Protein AF-A0A4Q4VQM4-F1 (afdb_monomer_lite)

Structure (mmCIF, N/CA/C/O backbone):
data_AF-A0A4Q4VQM4-F1
#
_entry.id   AF-A0A4Q4VQM4-F1
#
loop_
_atom_site.group_PDB
_atom_site.id
_atom_site.type_symbol
_atom_site.label_atom_id
_atom_site.label_alt_id
_atom_site.label_comp_id
_atom_site.label_asym_id
_atom_site.label_entity_id
_atom_site.label_seq_id
_atom_site.pdbx_PDB_ins_code
_atom_site.Cartn_x
_atom_site.Cartn_y
_atom_site.Cartn_z
_atom_site.occupancy
_atom_site.B_iso_or_equiv
_atom_site.auth_seq_id
_atom_site.auth_comp_id
_atom_site.auth_asym_id
_atom_site.auth_atom_id
_atom_site.p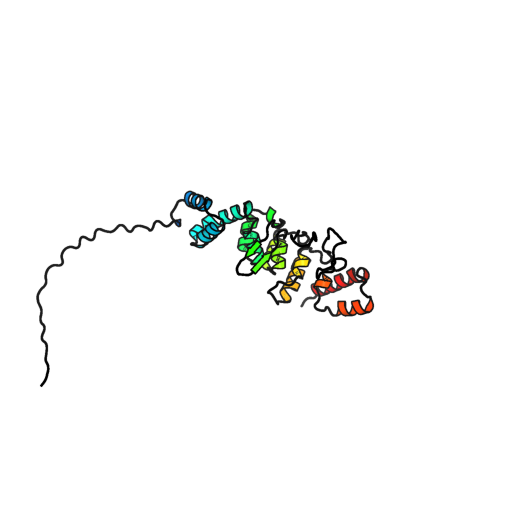dbx_PDB_model_num
ATOM 1 N N . MET A 1 1 ? 29.982 0.080 90.149 1.00 37.59 1 MET A N 1
ATOM 2 C CA . MET A 1 1 ? 30.362 -0.889 89.101 1.00 37.59 1 MET A CA 1
ATOM 3 C C . MET A 1 1 ? 29.506 -2.119 89.349 1.00 37.59 1 MET A C 1
ATOM 5 O O . MET A 1 1 ? 29.657 -2.709 90.405 1.00 3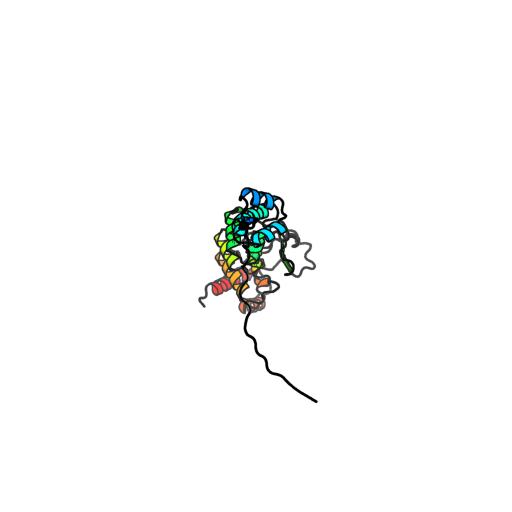7.59 1 MET A O 1
ATOM 9 N N . SER A 1 2 ? 28.365 -2.218 88.660 1.00 39.16 2 SER A N 1
ATOM 10 C CA . SER A 1 2 ? 28.206 -3.023 87.425 1.00 39.16 2 SER A CA 1
ATOM 11 C C . SER A 1 2 ? 28.038 -4.504 87.811 1.00 39.16 2 SER A C 1
ATOM 13 O O . SER A 1 2 ? 28.881 -5.016 88.528 1.00 39.16 2 SER A O 1
ATOM 15 N N . ASP A 1 3 ? 27.021 -5.265 87.420 1.00 36.81 3 ASP A N 1
ATOM 16 C CA . ASP A 1 3 ? 25.943 -5.094 86.447 1.00 36.81 3 ASP A CA 1
ATOM 17 C C . ASP A 1 3 ? 24.943 -6.269 86.610 1.00 36.81 3 ASP A C 1
ATOM 19 O O . ASP A 1 3 ? 25.309 -7.280 87.205 1.00 36.81 3 ASP A O 1
ATOM 23 N N . CYS A 1 4 ? 23.743 -6.114 86.035 1.00 33.69 4 CYS A N 1
ATOM 24 C CA . CYS A 1 4 ? 22.783 -7.119 85.529 1.00 33.69 4 CYS A CA 1
ATOM 25 C C . CYS A 1 4 ? 22.422 -8.356 86.390 1.00 33.69 4 CYS A C 1
ATOM 27 O O . CYS A 1 4 ? 23.256 -9.164 86.766 1.00 33.69 4 CYS A O 1
ATOM 29 N N . GLY A 1 5 ? 21.156 -8.670 86.676 1.00 41.06 5 GLY A N 1
ATOM 30 C CA . GLY A 1 5 ? 19.952 -8.514 85.856 1.00 41.06 5 GLY A CA 1
ATOM 31 C C . GLY A 1 5 ? 19.448 -9.903 85.444 1.00 41.06 5 GLY A C 1
ATOM 32 O O . GLY A 1 5 ? 20.104 -10.563 84.650 1.00 41.06 5 GLY A O 1
ATOM 33 N N . MET A 1 6 ? 18.296 -10.350 85.964 1.00 35.12 6 MET A N 1
ATOM 34 C CA . MET A 1 6 ? 17.505 -11.442 85.375 1.00 35.12 6 MET A CA 1
ATOM 35 C C . MET A 1 6 ? 16.008 -11.305 85.682 1.00 35.12 6 MET A C 1
ATOM 37 O O . MET A 1 6 ? 15.582 -11.090 86.814 1.00 35.12 6 MET A O 1
ATOM 41 N N . ASN A 1 7 ? 15.244 -11.451 84.602 1.00 43.84 7 ASN A N 1
ATOM 42 C CA . ASN A 1 7 ? 13.798 -11.353 84.444 1.00 43.84 7 ASN A CA 1
ATOM 43 C C . ASN A 1 7 ? 13.019 -12.452 85.179 1.00 43.84 7 ASN A C 1
ATOM 45 O O . ASN A 1 7 ? 13.468 -13.596 85.202 1.00 43.84 7 ASN A O 1
ATOM 49 N N . LYS A 1 8 ? 11.768 -12.164 85.571 1.00 35.72 8 LYS A N 1
ATOM 50 C CA . LYS A 1 8 ? 10.657 -13.131 85.482 1.00 35.72 8 LYS A CA 1
ATOM 51 C C . LYS A 1 8 ? 9.342 -12.427 85.144 1.00 35.72 8 LYS A C 1
ATOM 53 O O . LYS A 1 8 ? 8.973 -11.447 85.778 1.00 35.72 8 LYS A O 1
ATOM 58 N N . ALA A 1 9 ? 8.646 -12.979 84.155 1.00 39.25 9 ALA A N 1
ATOM 59 C CA . ALA A 1 9 ? 7.279 -12.656 83.768 1.00 39.25 9 ALA A CA 1
ATOM 60 C C . ALA A 1 9 ? 6.350 -13.815 84.159 1.00 39.25 9 ALA A C 1
ATOM 62 O O . ALA A 1 9 ? 6.734 -14.963 83.947 1.00 39.25 9 ALA A O 1
ATOM 63 N N . VAL A 1 10 ? 5.142 -13.520 84.655 1.00 38.56 10 VAL A N 1
ATOM 64 C CA . VAL A 1 10 ? 3.916 -14.348 84.534 1.00 38.56 10 VAL A CA 1
ATOM 65 C C . VAL A 1 10 ? 2.674 -13.440 84.754 1.00 38.56 10 VAL A C 1
ATOM 67 O O . VAL A 1 10 ? 2.857 -12.303 85.189 1.00 38.56 10 VAL A O 1
ATOM 70 N N . PRO A 1 11 ? 1.433 -13.832 84.387 1.00 43.09 11 PRO A N 1
ATOM 71 C CA . PRO A 1 11 ? 0.615 -13.086 83.431 1.00 43.09 11 PRO A CA 1
ATOM 72 C C . PRO A 1 11 ? -0.652 -12.485 84.065 1.00 43.09 11 PRO A C 1
ATOM 74 O O . PRO A 1 11 ? -1.132 -12.952 85.096 1.00 43.09 11 PRO A O 1
ATOM 77 N N . VAL A 1 12 ? -1.246 -11.480 83.417 1.00 37.06 12 VAL A N 1
ATOM 78 C CA . VAL A 1 12 ? -2.574 -10.972 83.795 1.00 37.06 12 VAL A CA 1
ATOM 79 C C . VAL A 1 12 ? -3.604 -11.391 82.752 1.00 37.06 12 VAL A C 1
ATOM 81 O O . VAL A 1 12 ? -3.390 -11.276 81.547 1.00 37.06 12 VAL A O 1
ATOM 84 N N . LEU A 1 13 ? -4.687 -11.940 83.299 1.00 35.97 13 LEU A N 1
ATOM 85 C CA . LEU A 1 13 ? -5.895 -12.465 82.683 1.00 35.97 13 LEU A CA 1
ATOM 86 C C . LEU A 1 13 ? -6.586 -11.495 81.717 1.00 35.97 13 LEU A C 1
ATOM 88 O O . LEU A 1 13 ? -6.460 -10.278 81.813 1.00 35.97 13 LEU A O 1
ATOM 92 N N . GLY A 1 14 ? -7.380 -12.103 80.834 1.00 41.53 14 GLY A N 1
ATOM 93 C CA . GLY A 1 14 ? -8.116 -11.478 79.747 1.00 41.53 14 GLY A CA 1
ATOM 94 C C . GLY A 1 14 ? -9.059 -10.338 80.126 1.00 41.53 14 GLY A C 1
ATOM 95 O O . GLY A 1 14 ? -9.676 -10.315 81.188 1.00 41.53 14 GLY A O 1
ATOM 96 N N . MET A 1 15 ? -9.240 -9.448 79.154 1.00 36.94 15 MET A N 1
ATOM 97 C CA . MET A 1 15 ? -10.406 -8.586 79.033 1.00 36.94 15 MET A CA 1
ATOM 98 C C . MET A 1 15 ? -10.892 -8.615 77.582 1.00 36.94 15 MET A C 1
ATOM 100 O O . MET A 1 15 ? -10.221 -8.148 76.669 1.00 36.94 15 MET A O 1
ATOM 104 N N . THR A 1 16 ? -12.046 -9.263 77.424 1.00 39.75 16 THR A N 1
ATOM 105 C CA . THR A 1 16 ? -13.118 -9.048 76.441 1.00 39.75 16 THR A CA 1
ATOM 106 C C . THR A 1 16 ? -12.816 -8.113 75.268 1.00 39.75 16 THR A C 1
ATOM 108 O O . THR A 1 16 ? -12.843 -6.888 75.393 1.00 39.75 16 THR A O 1
ATOM 111 N N . GLU A 1 17 ? -12.635 -8.726 74.103 1.00 37.28 17 GLU A N 1
ATOM 112 C CA . GLU A 1 17 ? -12.587 -8.080 72.799 1.00 37.28 17 GLU A CA 1
ATOM 113 C C . GLU A 1 17 ? -13.980 -7.529 72.449 1.00 37.28 17 GLU A C 1
ATOM 115 O O . GLU A 1 17 ? -14.968 -8.260 72.344 1.00 37.28 17 GLU A O 1
ATOM 120 N N . ALA A 1 18 ? -14.067 -6.204 72.349 1.00 37.66 18 ALA A N 1
ATOM 121 C CA . ALA A 1 18 ? -15.273 -5.484 71.984 1.00 37.66 18 ALA A CA 1
ATOM 122 C C . ALA A 1 18 ? -15.649 -5.766 70.522 1.00 37.66 18 ALA A C 1
ATOM 124 O O . ALA A 1 18 ? -14.819 -5.690 69.616 1.00 37.66 18 ALA A O 1
ATOM 125 N N . MET A 1 19 ? -16.933 -6.054 70.311 1.00 41.06 19 MET A N 1
ATOM 126 C CA . MET A 1 19 ? -17.578 -6.269 69.019 1.00 41.06 19 MET A CA 1
ATOM 127 C C . MET A 1 19 ? -17.238 -5.148 68.025 1.00 41.06 19 MET A C 1
ATOM 129 O O . MET A 1 19 ? -17.785 -4.045 68.086 1.00 41.06 19 MET A O 1
ATOM 133 N N . SER A 1 20 ? -16.365 -5.445 67.064 1.00 41.47 20 SER A N 1
ATOM 134 C CA . SER A 1 20 ? -16.152 -4.616 65.884 1.00 41.47 20 SER A CA 1
ATOM 135 C C . SER A 1 20 ? -17.225 -4.957 64.851 1.00 41.47 20 SER A C 1
ATOM 137 O O . SER A 1 20 ? -17.142 -5.921 64.094 1.00 41.47 20 SER A O 1
ATOM 139 N N . ASN A 1 21 ? -18.273 -4.134 64.849 1.00 41.94 21 ASN A N 1
ATOM 140 C CA . ASN A 1 21 ? -19.324 -4.102 63.838 1.00 41.94 21 ASN A CA 1
ATOM 141 C C . ASN A 1 21 ? -18.707 -3.672 62.491 1.00 41.94 21 ASN A C 1
ATOM 143 O O . ASN A 1 21 ? -18.748 -2.504 62.099 1.00 41.94 21 ASN A O 1
ATOM 147 N N . THR A 1 22 ? -18.076 -4.610 61.787 1.00 43.41 22 THR A N 1
ATOM 148 C CA . THR A 1 22 ? -17.597 -4.417 60.418 1.00 43.41 22 THR A CA 1
ATOM 149 C C . THR A 1 22 ? -18.797 -4.477 59.486 1.00 43.41 22 THR A C 1
ATOM 151 O O . THR A 1 22 ? -19.183 -5.512 58.951 1.00 43.41 22 THR A O 1
ATOM 154 N N . LYS A 1 23 ? -19.420 -3.309 59.312 1.00 44.72 23 LYS A N 1
ATOM 155 C CA . LYS A 1 23 ? -20.315 -3.011 58.196 1.00 44.72 23 LYS A CA 1
ATOM 156 C C . LYS A 1 23 ? -19.607 -3.466 56.919 1.00 44.72 23 LYS A C 1
ATOM 158 O O . LYS A 1 23 ? -18.560 -2.919 56.576 1.00 44.72 23 LYS A O 1
ATOM 163 N N . ALA A 1 24 ? -20.155 -4.484 56.259 1.00 45.47 24 ALA A N 1
ATOM 164 C CA . ALA A 1 24 ? -19.703 -4.942 54.957 1.00 45.47 24 ALA A CA 1
ATOM 165 C C . ALA A 1 24 ? -19.695 -3.743 54.001 1.00 45.47 24 ALA A C 1
ATOM 167 O O . ALA A 1 24 ? -20.743 -3.264 53.565 1.00 45.47 24 ALA A O 1
ATOM 168 N N . VAL A 1 25 ? -18.502 -3.215 53.732 1.00 48.97 25 VAL A N 1
ATOM 169 C CA . VAL A 1 25 ? -18.280 -2.246 52.667 1.00 48.97 25 VAL A CA 1
ATOM 170 C C . VAL A 1 25 ? -18.610 -2.993 51.387 1.00 48.97 25 VAL A C 1
ATOM 172 O O . VAL A 1 25 ? -17.912 -3.939 51.020 1.00 48.97 25 VAL A O 1
ATOM 175 N N . ALA A 1 26 ? -19.726 -2.620 50.759 1.00 49.25 26 ALA A N 1
ATOM 176 C CA . ALA A 1 26 ? -20.088 -3.104 49.442 1.00 49.25 26 ALA A CA 1
ATOM 177 C C . ALA A 1 26 ? -18.852 -2.978 48.547 1.00 49.25 26 ALA A C 1
ATOM 179 O O . ALA A 1 26 ? -18.296 -1.890 48.394 1.00 49.25 26 ALA A O 1
ATOM 180 N N . SER A 1 27 ? -18.391 -4.113 48.023 1.00 49.09 27 SER A N 1
ATOM 181 C CA . SER A 1 27 ? -17.344 -4.176 47.013 1.00 49.09 27 SER A CA 1
ATOM 182 C C . SER A 1 27 ? -17.829 -3.363 45.814 1.00 49.09 27 SER A C 1
ATOM 184 O O . SER A 1 27 ? -18.590 -3.849 44.978 1.00 49.09 27 SER A O 1
ATOM 186 N N . HIS A 1 28 ? -17.469 -2.081 45.777 1.00 55.62 28 HIS A N 1
ATOM 187 C CA . HIS A 1 28 ? -17.713 -1.234 44.626 1.00 55.62 28 HIS A CA 1
ATOM 188 C C . HIS A 1 28 ? -16.900 -1.826 43.482 1.00 55.62 28 HIS A C 1
ATOM 190 O O . HIS A 1 28 ? -15.674 -1.718 43.453 1.00 55.62 28 HIS A O 1
ATOM 196 N N . LYS A 1 29 ? -17.593 -2.492 42.554 1.00 60.78 29 LYS A N 1
ATOM 197 C CA . LYS A 1 29 ? -17.040 -2.821 41.244 1.00 60.78 29 LYS A CA 1
ATOM 198 C C . LYS A 1 29 ? -16.518 -1.498 40.675 1.00 60.78 29 LYS A C 1
ATOM 200 O O . LYS A 1 29 ? -17.321 -0.569 40.566 1.00 60.78 29 LYS A O 1
ATOM 205 N N . PRO A 1 30 ? -15.214 -1.359 40.394 1.00 54.97 30 PRO A N 1
ATOM 206 C CA . PRO A 1 30 ? -14.703 -0.112 39.856 1.00 54.97 30 PRO A CA 1
ATOM 207 C C . PRO A 1 30 ? -15.443 0.172 38.551 1.00 54.97 30 PRO A C 1
ATOM 209 O O . PRO A 1 30 ? -15.540 -0.703 37.688 1.00 54.97 30 PRO A O 1
ATOM 212 N N . SER A 1 31 ? -16.021 1.368 38.461 1.00 67.19 31 SER A N 1
ATOM 213 C CA . SER A 1 31 ? -16.725 1.879 37.288 1.00 67.19 31 SER A CA 1
ATOM 214 C C . SER A 1 31 ? -15.710 2.104 36.171 1.00 67.19 31 SER A C 1
ATOM 216 O O . SER A 1 31 ? -15.239 3.216 35.949 1.00 67.19 31 SER A O 1
ATOM 218 N N . ASP A 1 32 ? -15.286 1.019 35.532 1.00 84.75 32 ASP A N 1
ATOM 219 C CA . ASP A 1 32 ? -14.342 1.076 34.429 1.00 84.75 32 ASP A CA 1
ATOM 220 C C . ASP A 1 32 ? -15.062 1.635 33.198 1.00 84.75 32 ASP A C 1
ATOM 222 O O . ASP A 1 32 ? -16.218 1.296 32.937 1.00 84.75 32 ASP A O 1
ATOM 226 N N . ILE A 1 33 ? -14.393 2.470 32.410 1.00 83.81 33 ILE A N 1
ATOM 227 C CA . ILE A 1 33 ? -14.955 3.013 31.166 1.00 83.81 33 ILE A CA 1
ATOM 228 C C . ILE A 1 33 ? -15.365 1.882 30.206 1.00 83.81 33 ILE A C 1
ATOM 230 O O . ILE A 1 33 ? -16.342 2.008 29.473 1.00 83.81 33 ILE A O 1
ATOM 234 N N . ALA A 1 34 ? -14.676 0.736 30.277 1.00 83.94 34 ALA A N 1
ATOM 235 C CA . ALA A 1 34 ? -14.993 -0.471 29.518 1.00 83.94 34 ALA A CA 1
ATOM 236 C C . ALA A 1 34 ? -16.298 -1.169 29.957 1.00 83.94 34 ALA A C 1
ATOM 238 O O . ALA A 1 34 ? -16.738 -2.099 29.286 1.00 83.94 34 ALA A O 1
ATOM 239 N N . SER A 1 35 ? -16.902 -0.753 31.076 1.00 87.75 35 SER A N 1
ATOM 240 C CA . SER A 1 35 ? -18.185 -1.273 31.573 1.00 87.75 35 SER A CA 1
ATOM 241 C C . SER A 1 35 ? -19.402 -0.471 31.100 1.00 87.75 35 SER A C 1
ATOM 243 O O . SER A 1 35 ? -20.535 -0.887 31.347 1.00 87.75 35 SER A O 1
ATOM 245 N N . LEU A 1 36 ? -19.182 0.658 30.417 1.00 89.56 36 LEU A N 1
ATOM 246 C CA . LEU A 1 36 ? -20.252 1.451 29.818 1.00 89.56 36 LEU A CA 1
ATOM 247 C C . LEU A 1 36 ? -20.895 0.705 28.631 1.00 89.56 36 LEU A C 1
ATOM 249 O O . LEU A 1 36 ? -20.227 -0.091 27.966 1.00 89.56 36 LEU A O 1
ATOM 253 N N . PRO A 1 37 ? -22.175 0.979 28.319 1.00 91.94 37 PRO A N 1
ATOM 254 C CA . PRO A 1 37 ? -22.785 0.561 27.062 1.00 91.94 37 PRO A CA 1
ATOM 255 C C . PRO A 1 37 ? -21.938 0.979 25.858 1.00 91.94 37 PRO A C 1
ATOM 257 O O . PRO A 1 37 ? -21.391 2.084 25.834 1.00 91.94 37 PRO A O 1
ATOM 260 N N . LEU A 1 38 ? -21.875 0.114 24.840 1.00 90.00 38 LEU A N 1
ATOM 261 C CA . LEU A 1 38 ? -21.079 0.350 23.632 1.00 90.00 38 LEU A CA 1
ATOM 262 C C . LEU A 1 38 ? -21.389 1.711 22.997 1.00 90.00 38 LEU A C 1
ATOM 264 O O . LEU A 1 38 ? -20.470 2.435 22.642 1.00 90.00 38 LEU A O 1
ATOM 268 N N . GLU A 1 39 ? -22.664 2.083 22.921 1.00 92.38 39 GLU A N 1
ATOM 269 C CA . GLU A 1 39 ? -23.122 3.362 22.364 1.00 92.38 39 GLU A CA 1
ATOM 270 C C . GLU A 1 39 ? -22.472 4.566 23.057 1.00 92.38 39 GLU A C 1
ATOM 272 O O . GLU A 1 39 ? -21.995 5.472 22.383 1.00 92.38 39 GLU A O 1
ATOM 277 N N . LEU A 1 40 ? -22.357 4.544 24.391 1.00 92.62 40 LEU A N 1
ATOM 278 C CA . LEU A 1 40 ? -21.713 5.625 25.141 1.00 92.62 40 LEU A CA 1
ATOM 279 C C . LEU A 1 40 ? -20.199 5.641 24.932 1.00 92.62 40 LEU A C 1
ATOM 281 O O . LEU A 1 40 ? -19.602 6.710 24.859 1.00 92.62 40 LEU A O 1
ATOM 285 N N . ILE A 1 41 ? -19.569 4.470 24.814 1.00 92.12 41 ILE A N 1
ATOM 286 C CA . ILE A 1 41 ? -18.136 4.370 24.501 1.00 92.12 41 ILE A CA 1
ATOM 287 C C . ILE A 1 41 ? -17.857 4.961 23.111 1.00 92.12 41 ILE A C 1
ATOM 289 O O . ILE A 1 41 ? -16.886 5.700 22.940 1.00 92.12 41 ILE A O 1
ATOM 293 N N . LEU A 1 42 ? -18.712 4.658 22.131 1.00 90.62 42 LEU A N 1
ATOM 294 C CA . LEU A 1 42 ? -18.611 5.191 20.774 1.00 90.62 42 LEU A CA 1
ATOM 295 C C . LEU A 1 42 ? -18.873 6.698 20.731 1.00 90.62 42 LEU A C 1
ATOM 297 O O . LEU A 1 42 ? -18.121 7.413 20.073 1.00 90.62 42 LEU A O 1
ATOM 301 N N . GLU A 1 43 ? -19.865 7.184 21.477 1.00 93.00 43 GLU A N 1
ATOM 302 C CA . GLU A 1 43 ? -20.173 8.611 21.577 1.00 93.00 43 GLU A CA 1
ATOM 303 C C . GLU A 1 43 ? -19.026 9.388 22.230 1.00 93.00 43 GLU A C 1
ATOM 305 O O . GLU A 1 43 ? -18.553 10.371 21.678 1.00 93.00 43 GLU A O 1
ATOM 310 N N . ILE A 1 44 ? -18.476 8.909 23.351 1.00 90.94 44 ILE A N 1
ATOM 311 C CA . ILE A 1 44 ? -17.293 9.525 23.974 1.00 90.94 44 ILE A CA 1
ATOM 312 C C . ILE A 1 44 ? -16.123 9.544 22.988 1.00 90.94 44 ILE A C 1
ATOM 314 O O . ILE A 1 44 ? -15.427 10.552 22.866 1.00 90.94 44 ILE A O 1
ATOM 318 N N . SER A 1 45 ? -15.907 8.435 22.275 1.00 89.69 45 SER A N 1
ATOM 319 C CA . SER A 1 45 ? -14.864 8.344 21.259 1.00 89.69 45 SER A CA 1
ATOM 320 C C . SER A 1 45 ? -15.087 9.352 20.131 1.00 89.69 45 SER A C 1
ATOM 322 O O . SER A 1 45 ? -14.113 9.937 19.665 1.00 89.69 45 SER A O 1
ATOM 324 N N . SER A 1 46 ? -16.330 9.618 19.717 1.00 87.81 46 SER A N 1
ATOM 325 C CA . SER A 1 46 ? -16.647 10.548 18.622 1.00 87.81 46 SER A CA 1
ATOM 326 C C . SER A 1 46 ? -16.141 11.975 18.890 1.00 87.81 46 SER A C 1
ATOM 328 O O . SER A 1 46 ? -15.651 12.624 17.967 1.00 87.81 46 SER A O 1
ATOM 330 N N . TYR A 1 47 ? -16.105 12.413 20.152 1.00 89.25 47 TYR A N 1
ATOM 331 C CA . TYR A 1 47 ? -15.576 13.723 20.557 1.00 89.25 47 TYR A CA 1
ATOM 332 C C . TYR A 1 47 ? -14.043 13.809 20.641 1.00 89.25 47 TYR A C 1
ATOM 334 O O . TYR A 1 47 ? -13.494 14.898 20.818 1.00 89.25 47 TYR A O 1
ATOM 342 N N . LEU A 1 48 ? -13.328 12.688 20.549 1.00 87.56 48 LEU A N 1
ATOM 343 C CA . LEU A 1 48 ? -11.866 12.663 20.623 1.00 87.56 48 LEU A CA 1
ATOM 344 C C . LEU A 1 48 ? -11.228 12.880 19.245 1.00 87.56 48 LEU A C 1
ATOM 346 O O . LEU A 1 48 ? -11.723 12.388 18.235 1.00 87.56 48 LEU A O 1
ATOM 350 N N . GLY A 1 49 ? -10.073 13.550 19.210 1.00 81.12 49 GLY A N 1
ATOM 351 C CA . GLY A 1 49 ? -9.224 13.598 18.017 1.00 81.12 49 GLY A CA 1
ATOM 352 C C . GLY A 1 49 ? -8.599 12.233 17.699 1.00 81.12 49 GLY A C 1
ATOM 353 O O . GLY A 1 49 ? -8.500 11.360 18.566 1.00 81.12 49 GLY A O 1
ATOM 354 N N . GLN A 1 50 ? -8.131 12.035 16.463 1.00 77.25 50 GLN A N 1
ATOM 355 C CA . GLN A 1 50 ? -7.606 10.743 15.993 1.00 77.25 50 GLN A CA 1
ATOM 356 C C . GLN A 1 50 ? -6.465 10.201 16.869 1.00 77.25 50 GLN A C 1
ATOM 358 O O . GLN A 1 50 ? -6.406 9.013 17.202 1.00 77.25 50 GLN A O 1
ATOM 363 N N . LYS A 1 51 ? -5.572 11.091 17.312 1.00 79.81 51 LYS A N 1
ATOM 364 C CA . LYS A 1 51 ? -4.449 10.751 18.192 1.00 79.81 51 LYS A CA 1
ATOM 365 C C . LYS A 1 51 ? -4.926 10.263 19.561 1.00 79.81 51 LYS A C 1
ATOM 367 O O . LYS A 1 51 ? -4.402 9.277 20.083 1.00 79.81 51 LYS A O 1
ATOM 372 N N . GLU A 1 52 ? -5.899 10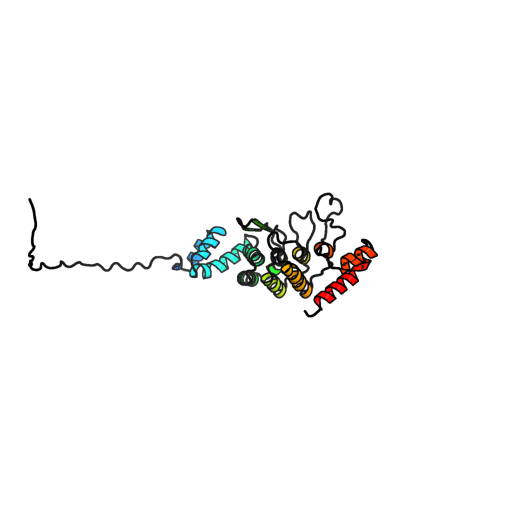.946 20.152 1.00 87.44 52 GLU A N 1
ATOM 373 C CA . GLU A 1 52 ? -6.499 10.605 21.439 1.00 87.44 52 GLU A CA 1
ATOM 374 C C . GLU A 1 52 ? -7.291 9.298 21.346 1.00 87.44 52 GLU A C 1
ATOM 376 O O . GLU A 1 52 ? -7.100 8.426 22.195 1.00 87.44 52 GLU A O 1
ATOM 381 N N . ARG A 1 53 ? -8.080 9.095 20.282 1.00 87.81 53 ARG A N 1
ATOM 382 C CA . ARG A 1 53 ? -8.773 7.821 20.024 1.00 87.81 53 ARG A CA 1
ATOM 383 C C . ARG A 1 53 ? -7.797 6.664 19.876 1.00 87.81 53 ARG A C 1
ATOM 385 O O . ARG A 1 53 ? -8.004 5.606 20.469 1.00 87.81 53 ARG A O 1
ATOM 392 N N . GLY A 1 54 ? -6.705 6.862 19.136 1.00 84.69 54 GLY A N 1
ATOM 393 C CA . GLY A 1 54 ? -5.652 5.860 18.986 1.00 84.69 54 GLY A CA 1
ATOM 394 C C . GLY A 1 54 ? -5.027 5.475 20.329 1.00 84.69 54 GLY A C 1
ATOM 395 O O . GLY A 1 54 ? -4.847 4.291 20.612 1.00 84.69 54 GLY A O 1
ATOM 396 N N . ARG A 1 55 ? -4.764 6.459 21.199 1.00 88.19 55 ARG A N 1
ATOM 397 C CA . ARG A 1 55 ? -4.279 6.216 22.568 1.00 88.19 55 ARG A CA 1
ATOM 398 C C . ARG A 1 55 ? -5.304 5.464 23.409 1.00 88.19 55 ARG A C 1
ATOM 400 O O . ARG A 1 55 ? -4.934 4.486 24.050 1.00 88.19 55 ARG A O 1
ATOM 407 N N . LEU A 1 56 ? -6.572 5.876 23.376 1.00 89.12 56 LEU A N 1
ATOM 408 C CA . LEU A 1 56 ? -7.655 5.231 24.121 1.00 89.12 56 LEU A CA 1
ATOM 409 C C . LEU A 1 56 ? -7.827 3.766 23.698 1.00 89.12 56 LEU A C 1
ATOM 411 O O . LEU A 1 56 ? -7.866 2.877 24.545 1.00 89.12 56 LEU A O 1
ATOM 415 N N . THR A 1 57 ? -7.820 3.509 22.390 1.00 89.19 57 THR A N 1
ATOM 416 C CA . THR A 1 57 ? -7.901 2.168 21.786 1.00 89.19 57 THR A CA 1
ATOM 417 C C . THR A 1 57 ? -6.776 1.248 22.278 1.00 89.19 57 THR A C 1
ATOM 419 O O . THR A 1 57 ? -6.974 0.046 22.423 1.00 89.19 57 THR A O 1
ATOM 422 N N . GLN A 1 58 ? -5.594 1.793 22.584 1.00 88.19 58 GLN A N 1
ATOM 423 C CA . GLN A 1 58 ? -4.429 1.023 23.039 1.00 88.19 58 GLN A CA 1
ATOM 424 C C . GLN A 1 58 ? -4.416 0.718 24.544 1.00 88.19 58 GLN A C 1
ATOM 426 O O . GLN A 1 58 ? -3.555 -0.036 24.995 1.00 88.19 58 GLN A O 1
ATOM 431 N N . THR A 1 59 ? -5.343 1.271 25.331 1.00 91.75 59 THR A N 1
ATOM 432 C CA . THR A 1 59 ? -5.324 1.114 26.797 1.00 91.75 59 THR A CA 1
ATOM 433 C C . THR A 1 59 ? -5.712 -0.291 27.258 1.00 91.75 59 THR A C 1
ATOM 435 O O . THR A 1 59 ? -5.085 -0.829 28.170 1.00 91.75 59 THR A O 1
ATOM 438 N N . CYS A 1 60 ? -6.717 -0.919 26.637 1.00 89.56 60 CYS A N 1
ATOM 439 C CA . CYS A 1 60 ? -7.158 -2.264 27.004 1.00 89.56 60 CYS A CA 1
ATOM 440 C C . CYS A 1 60 ? -7.758 -3.040 25.821 1.00 89.56 60 CYS A C 1
ATOM 442 O O . CYS A 1 60 ? -8.162 -2.470 24.809 1.00 89.56 60 CYS A O 1
ATOM 444 N N . ARG A 1 61 ? -7.829 -4.374 25.948 1.00 88.31 61 ARG A N 1
ATOM 445 C CA . ARG A 1 61 ? -8.305 -5.262 24.867 1.00 88.31 61 ARG A CA 1
ATOM 446 C C . ARG A 1 61 ? -9.780 -5.045 24.521 1.00 88.31 61 ARG A C 1
ATOM 448 O O . ARG A 1 61 ? -10.125 -5.129 23.349 1.00 88.31 61 ARG A O 1
ATOM 455 N N . THR A 1 62 ? -10.621 -4.765 25.517 1.00 88.56 62 THR A N 1
ATOM 456 C CA . THR A 1 62 ? -12.061 -4.532 25.324 1.00 88.56 62 THR A CA 1
ATOM 457 C C . THR A 1 62 ? -12.302 -3.262 24.518 1.00 88.56 62 THR A C 1
ATOM 459 O O . THR A 1 62 ? -12.969 -3.303 23.488 1.00 88.56 62 THR A O 1
ATOM 462 N N . LEU A 1 63 ? -11.683 -2.149 24.925 1.00 89.56 63 LEU A N 1
ATOM 463 C CA . LEU A 1 63 ? -11.760 -0.894 24.179 1.00 89.56 63 LEU A CA 1
ATOM 464 C C . LEU A 1 63 ? -11.140 -1.034 22.792 1.00 89.56 63 LEU A C 1
ATOM 466 O O . LEU A 1 63 ? -11.719 -0.543 21.835 1.00 89.56 63 LEU A O 1
ATOM 470 N N . ASN A 1 64 ? -10.027 -1.759 22.652 1.00 89.38 64 ASN A N 1
ATOM 471 C CA . ASN A 1 64 ? -9.441 -2.035 21.342 1.00 89.38 64 ASN A CA 1
ATOM 472 C C . ASN A 1 64 ? -10.437 -2.740 20.404 1.00 89.38 64 ASN A C 1
ATOM 474 O O . ASN A 1 64 ? -10.613 -2.327 19.262 1.00 89.38 64 ASN A O 1
ATOM 478 N N . ALA A 1 65 ? -11.131 -3.771 20.894 1.00 88.00 65 ALA A N 1
ATOM 479 C CA . ALA A 1 65 ? -12.098 -4.524 20.098 1.00 88.00 65 ALA A CA 1
ATOM 480 C C . ALA A 1 65 ? -13.275 -3.661 19.607 1.00 88.00 65 ALA A C 1
ATOM 482 O O . ALA A 1 65 ? -13.753 -3.868 18.493 1.00 88.00 65 ALA A O 1
ATOM 483 N N . HIS A 1 66 ? -13.720 -2.694 20.412 1.00 87.50 66 HIS A N 1
ATOM 484 C CA . HIS A 1 66 ? -14.835 -1.811 20.068 1.00 87.50 66 HIS A CA 1
ATOM 485 C C . HIS A 1 66 ? -14.415 -0.587 19.250 1.00 87.50 66 HIS A C 1
ATOM 487 O O . HIS A 1 66 ? -15.105 -0.215 18.306 1.00 87.50 66 HIS A O 1
ATOM 493 N N . LEU A 1 67 ? -13.288 0.033 19.599 1.00 89.31 67 LEU A N 1
ATOM 494 C CA . LEU A 1 67 ? -12.866 1.315 19.043 1.00 89.31 67 LEU A CA 1
ATOM 495 C C . LEU A 1 67 ? -12.000 1.174 17.794 1.00 89.31 67 LEU A C 1
ATOM 497 O O . LEU A 1 67 ? -12.046 2.060 16.950 1.00 89.31 67 LEU A O 1
ATOM 501 N N . ALA A 1 68 ? -11.235 0.088 17.625 1.00 86.12 68 ALA A N 1
ATOM 502 C CA . ALA A 1 68 ? -10.364 -0.052 16.456 1.00 86.12 68 ALA A CA 1
ATOM 503 C C . ALA A 1 68 ? -11.120 -0.040 15.112 1.00 86.12 68 ALA A C 1
ATOM 505 O O . ALA A 1 68 ? -10.647 0.629 14.192 1.00 86.12 68 ALA A O 1
ATOM 506 N N . PRO A 1 69 ? -12.284 -0.708 14.959 1.00 83.88 69 PRO A N 1
ATOM 507 C CA . PRO A 1 69 ? -13.059 -0.619 13.724 1.00 83.88 69 PRO A CA 1
ATOM 508 C C . PRO A 1 69 ? -13.519 0.810 13.417 1.00 83.88 69 PRO A C 1
ATOM 510 O O . PRO A 1 69 ? -13.376 1.257 12.282 1.00 83.88 69 PRO A O 1
ATOM 513 N N . GLU A 1 70 ? -14.020 1.541 14.417 1.00 81.56 70 GLU A N 1
ATOM 514 C CA . GLU A 1 70 ? -14.464 2.928 14.224 1.00 81.56 70 GLU A CA 1
ATOM 515 C C . GLU A 1 70 ? -13.300 3.884 13.983 1.00 81.56 70 GLU A C 1
ATOM 517 O O . GLU A 1 70 ? -13.401 4.772 13.139 1.00 81.56 70 GLU A O 1
ATOM 522 N N . LEU A 1 71 ? -12.165 3.654 14.648 1.00 83.69 71 LEU A N 1
ATOM 523 C CA . LEU A 1 71 ? -10.931 4.389 14.404 1.00 83.69 71 LEU A CA 1
ATOM 524 C C . LEU A 1 71 ? -10.528 4.277 12.931 1.00 83.69 71 LEU A C 1
ATOM 526 O O . LEU A 1 71 ? -10.227 5.294 12.321 1.00 83.69 71 LEU A O 1
ATOM 530 N N . TYR A 1 72 ? -10.573 3.073 12.346 1.00 80.75 72 TYR A N 1
ATOM 531 C CA . TYR A 1 72 ? -10.257 2.867 10.929 1.00 80.75 72 TYR A CA 1
ATOM 532 C C . TYR A 1 72 ? -11.311 3.444 9.981 1.00 80.75 72 TYR A C 1
ATOM 534 O O . TYR A 1 72 ? -10.951 3.962 8.928 1.00 80.75 72 TYR A O 1
ATOM 542 N N . ARG A 1 73 ? -12.603 3.386 10.330 1.00 75.94 73 ARG A N 1
ATOM 543 C CA . ARG A 1 73 ? -13.651 4.021 9.512 1.00 75.94 73 ARG A CA 1
ATOM 544 C C . ARG A 1 73 ? -13.508 5.537 9.469 1.00 75.94 73 ARG A C 1
ATOM 546 O O . ARG A 1 73 ? -13.747 6.127 8.421 1.00 75.94 73 ARG A O 1
ATOM 553 N N . HIS A 1 74 ? -13.139 6.149 10.589 1.00 75.81 74 HIS A N 1
ATOM 554 C CA . HIS A 1 74 ? -12.907 7.586 10.663 1.00 75.81 74 HIS A CA 1
ATOM 555 C C . HIS A 1 74 ? -11.604 7.981 9.961 1.00 75.81 74 HIS A C 1
ATOM 557 O O . HIS A 1 74 ? -11.587 8.919 9.173 1.00 75.81 74 HIS A O 1
ATOM 563 N N . ASP A 1 75 ? -10.535 7.208 10.168 1.00 78.44 75 ASP A N 1
ATOM 564 C CA . ASP A 1 75 ? -9.250 7.377 9.477 1.00 78.44 75 ASP A CA 1
ATOM 565 C C . ASP A 1 75 ? -9.409 7.397 7.949 1.00 78.44 75 ASP A C 1
ATOM 567 O O . ASP A 1 75 ? -8.775 8.188 7.254 1.00 78.44 75 ASP A O 1
ATOM 571 N N . ALA A 1 76 ? -10.307 6.552 7.434 1.00 70.75 76 ALA A N 1
ATOM 572 C CA . ALA A 1 76 ? -10.583 6.458 6.010 1.00 70.75 76 ALA A CA 1
ATOM 573 C C . ALA A 1 76 ? -11.369 7.639 5.426 1.00 70.75 76 ALA A C 1
ATOM 575 O O . ALA A 1 76 ? -11.325 7.851 4.215 1.00 70.75 76 ALA A O 1
ATOM 576 N N . LYS A 1 77 ? -12.110 8.377 6.259 1.00 69.19 77 LYS A N 1
ATOM 577 C CA . LYS A 1 77 ? -12.916 9.528 5.831 1.00 69.19 77 LYS A CA 1
ATOM 578 C C . LYS A 1 77 ? -12.168 10.848 5.964 1.00 69.19 77 LYS A C 1
ATOM 580 O O . LYS A 1 77 ? -12.293 11.684 5.077 1.00 69.19 77 LYS A O 1
ATOM 585 N N . ASP A 1 78 ? -11.414 11.013 7.047 1.00 69.19 78 ASP A N 1
ATOM 586 C CA . ASP A 1 78 ? -10.952 12.337 7.475 1.00 69.19 78 ASP A CA 1
ATOM 587 C C . ASP A 1 78 ? -9.424 12.517 7.400 1.00 69.19 78 ASP A C 1
ATOM 589 O O . ASP A 1 78 ? -8.959 13.644 7.250 1.00 69.19 78 ASP A O 1
ATOM 593 N N . ASP A 1 79 ? -8.640 11.430 7.440 1.00 67.44 79 ASP A N 1
ATOM 594 C CA . ASP A 1 79 ? -7.173 11.471 7.610 1.00 67.44 79 ASP A CA 1
ATOM 595 C C . ASP A 1 79 ? -6.405 10.729 6.498 1.00 67.44 79 ASP A C 1
ATOM 597 O O . ASP A 1 79 ? -5.324 10.174 6.727 1.00 67.44 79 ASP A O 1
ATOM 601 N N . ASP A 1 80 ? -6.964 10.694 5.285 1.00 81.94 80 ASP A N 1
ATOM 602 C CA . ASP A 1 80 ? -6.302 10.123 4.103 1.00 81.94 80 ASP A CA 1
ATOM 603 C C . ASP A 1 80 ? -5.861 8.652 4.299 1.00 81.94 80 ASP A C 1
ATOM 605 O O . ASP A 1 80 ? -4.888 8.179 3.727 1.00 81.94 80 ASP A O 1
ATOM 609 N N . ASN A 1 81 ? -6.588 7.877 5.114 1.00 86.75 81 ASN A N 1
ATOM 610 C CA . ASN A 1 81 ? -6.291 6.464 5.385 1.00 86.75 81 ASN A CA 1
ATOM 611 C C . ASN A 1 81 ? -4.890 6.224 5.993 1.00 86.75 81 ASN A C 1
ATOM 613 O O . ASN A 1 81 ? -4.197 5.259 5.633 1.00 86.75 81 ASN A O 1
ATOM 617 N N . HIS A 1 82 ? -4.462 7.063 6.942 1.00 87.12 82 HIS A N 1
ATOM 618 C CA . HIS A 1 82 ? -3.180 6.932 7.640 1.00 87.12 82 HIS A CA 1
ATOM 619 C C . HIS A 1 82 ? -2.894 5.518 8.187 1.00 87.12 82 HIS A C 1
ATOM 621 O O . HIS A 1 82 ? -1.751 5.052 8.170 1.00 87.12 82 HIS A O 1
ATOM 627 N N . ALA A 1 83 ? -3.910 4.786 8.644 1.00 89.06 83 ALA A N 1
ATOM 628 C CA . ALA A 1 83 ? -3.804 3.404 9.098 1.00 89.06 83 ALA A CA 1
ATOM 629 C C . ALA A 1 83 ? -3.417 2.441 7.964 1.00 89.06 83 ALA A C 1
ATOM 631 O O . ALA A 1 83 ? -2.612 1.528 8.188 1.00 89.06 83 ALA A O 1
ATOM 632 N N . LEU A 1 84 ? -3.943 2.645 6.749 1.00 93.31 84 LEU A N 1
ATOM 633 C CA . LEU A 1 84 ? -3.544 1.885 5.562 1.00 93.31 84 LEU A CA 1
ATOM 634 C C . LEU A 1 84 ? -2.095 2.195 5.194 1.00 93.31 84 LEU A C 1
ATOM 636 O O . LEU A 1 84 ? -1.303 1.262 5.018 1.00 93.31 84 LEU A O 1
ATOM 640 N N . TRP A 1 85 ? -1.735 3.481 5.137 1.00 93.38 85 TRP A N 1
ATOM 641 C CA . TRP A 1 85 ? -0.356 3.912 4.904 1.00 93.38 85 TRP A CA 1
ATOM 642 C C . TRP A 1 85 ? 0.597 3.259 5.911 1.00 93.38 85 TRP A C 1
ATOM 644 O O . TRP A 1 85 ? 1.570 2.600 5.527 1.00 93.38 85 TRP A O 1
ATOM 654 N N . PHE A 1 86 ? 0.278 3.358 7.204 1.00 91.38 86 PHE A N 1
ATOM 655 C CA . PHE A 1 86 ? 1.078 2.804 8.289 1.00 91.38 86 PHE A CA 1
ATOM 656 C C . PHE A 1 86 ? 1.220 1.287 8.155 1.00 91.38 86 PHE A C 1
ATOM 658 O O . PHE A 1 86 ? 2.323 0.752 8.285 1.00 91.38 86 PHE A O 1
ATOM 665 N N . ALA A 1 87 ? 0.134 0.574 7.849 1.00 93.81 87 ALA A N 1
ATOM 666 C CA . ALA A 1 87 ? 0.158 -0.872 7.674 1.00 93.81 87 ALA A CA 1
ATOM 667 C C . ALA A 1 87 ? 1.037 -1.308 6.487 1.00 93.81 87 ALA A C 1
ATOM 669 O O . ALA A 1 87 ? 1.801 -2.273 6.612 1.00 93.81 87 ALA A O 1
ATOM 670 N N . CYS A 1 88 ? 0.985 -0.575 5.369 1.00 95.19 88 CYS A N 1
ATOM 671 C CA . CYS A 1 88 ? 1.833 -0.800 4.196 1.00 95.19 88 CYS A CA 1
ATOM 672 C C . CYS A 1 88 ? 3.310 -0.541 4.520 1.00 95.19 88 CYS A C 1
ATOM 674 O O . CYS A 1 88 ? 4.170 -1.400 4.303 1.00 95.19 88 CYS A O 1
ATOM 676 N N . ARG A 1 89 ? 3.597 0.613 5.127 1.00 91.94 89 ARG A N 1
ATOM 677 C CA . ARG A 1 89 ? 4.934 1.048 5.545 1.00 91.94 89 ARG A CA 1
ATOM 678 C C . ARG A 1 89 ? 5.580 0.084 6.539 1.00 91.94 89 ARG A C 1
ATOM 680 O O . ARG A 1 89 ? 6.752 -0.247 6.411 1.00 91.94 89 ARG A O 1
ATOM 687 N N . MET A 1 90 ? 4.819 -0.363 7.535 1.00 90.56 90 MET A N 1
ATOM 688 C CA . MET A 1 90 ? 5.313 -1.161 8.661 1.00 90.56 90 MET A CA 1
ATOM 689 C C . MET A 1 90 ? 5.187 -2.673 8.441 1.00 90.56 90 MET A C 1
ATOM 691 O O . MET A 1 90 ? 5.530 -3.450 9.332 1.00 90.56 90 MET A O 1
ATOM 695 N N . ASN A 1 91 ? 4.726 -3.102 7.260 1.00 93.31 91 ASN A N 1
ATOM 696 C CA . ASN A 1 91 ? 4.561 -4.509 6.887 1.00 93.31 91 ASN A CA 1
ATOM 697 C C . ASN A 1 91 ? 3.553 -5.272 7.784 1.00 93.31 91 ASN A C 1
ATOM 699 O O . ASN A 1 91 ? 3.723 -6.467 8.057 1.00 93.31 91 ASN A O 1
ATOM 703 N N . ILE A 1 92 ? 2.498 -4.587 8.248 1.00 93.88 92 ILE A N 1
ATOM 704 C CA . ILE A 1 92 ? 1.469 -5.118 9.161 1.00 93.88 92 ILE A CA 1
ATOM 705 C C . ILE A 1 92 ? 0.266 -5.614 8.350 1.00 93.88 92 ILE A C 1
ATOM 707 O O . ILE A 1 92 ? -0.710 -4.908 8.111 1.00 93.88 92 ILE A O 1
ATOM 711 N N . VAL A 1 93 ? 0.331 -6.877 7.927 1.00 95.81 93 VAL A N 1
ATOM 712 C CA . VAL A 1 93 ? -0.660 -7.481 7.017 1.00 95.81 93 VAL A CA 1
ATOM 713 C C . VAL A 1 93 ? -2.067 -7.586 7.622 1.00 95.81 93 VAL A C 1
ATOM 715 O O . VAL A 1 93 ? -3.042 -7.543 6.879 1.00 95.81 93 VAL A O 1
ATOM 718 N N . SER A 1 94 ? -2.197 -7.752 8.941 1.00 92.38 94 SER A N 1
ATOM 719 C CA . SER A 1 94 ? -3.506 -7.850 9.602 1.00 92.38 94 SER A CA 1
ATOM 720 C C . SER A 1 94 ? -4.294 -6.548 9.476 1.00 92.38 94 SER A C 1
ATOM 722 O O . SER A 1 94 ? -5.399 -6.573 8.952 1.00 92.38 94 SER A O 1
ATOM 724 N N . THR A 1 95 ? -3.697 -5.419 9.867 1.00 90.44 95 THR A N 1
ATOM 725 C CA . THR A 1 95 ? -4.313 -4.089 9.754 1.00 90.44 95 THR A CA 1
ATOM 726 C C . THR A 1 95 ? -4.618 -3.741 8.304 1.00 90.44 95 THR A C 1
ATOM 728 O O . THR A 1 95 ? -5.729 -3.320 8.009 1.00 90.44 95 THR A O 1
ATOM 731 N N . LEU A 1 96 ? -3.682 -4.012 7.388 1.00 94.00 96 LEU A N 1
ATOM 732 C CA . LEU A 1 96 ? -3.891 -3.812 5.952 1.00 94.00 96 LEU A CA 1
ATOM 733 C C . LEU A 1 96 ? -5.139 -4.552 5.454 1.00 94.00 96 LEU A C 1
ATOM 735 O O . LEU A 1 96 ? -5.971 -3.967 4.770 1.00 94.00 96 LEU A O 1
ATOM 739 N N . LYS A 1 97 ? -5.293 -5.833 5.819 1.00 94.00 97 LYS A N 1
ATOM 740 C CA . LYS A 1 97 ? -6.479 -6.620 5.454 1.00 94.00 97 LYS A CA 1
ATOM 741 C C . LYS A 1 97 ? -7.748 -6.030 6.051 1.00 94.00 97 LYS A C 1
ATOM 743 O O . LYS A 1 97 ? -8.736 -5.936 5.338 1.00 94.00 97 LYS A O 1
ATOM 748 N N . THR A 1 98 ? -7.726 -5.660 7.330 1.00 90.19 98 THR A N 1
ATOM 749 C CA . THR A 1 98 ? -8.896 -5.085 7.999 1.00 90.19 98 THR A CA 1
ATOM 750 C C . THR A 1 98 ? -9.360 -3.819 7.288 1.00 90.19 98 THR A C 1
ATOM 752 O O . THR A 1 98 ? -10.535 -3.726 6.953 1.00 90.19 98 THR A O 1
ATOM 755 N N . VAL A 1 99 ? -8.445 -2.893 6.987 1.00 90.00 99 VAL A N 1
ATOM 756 C CA . VAL A 1 99 ? -8.787 -1.633 6.312 1.00 90.00 99 VAL A CA 1
ATOM 757 C C . VAL A 1 99 ? -9.341 -1.888 4.906 1.00 90.00 99 VAL A C 1
ATOM 759 O O . VAL A 1 99 ? -10.418 -1.400 4.586 1.00 90.00 99 VAL A O 1
ATOM 762 N N . LEU A 1 100 ? -8.687 -2.733 4.103 1.00 91.25 100 LEU A N 1
ATOM 763 C CA . LEU A 1 100 ? -9.160 -3.042 2.745 1.00 91.25 100 LEU A CA 1
ATOM 764 C C . LEU A 1 100 ? -10.432 -3.903 2.705 1.00 91.25 100 LEU A C 1
ATOM 766 O O . LEU A 1 100 ? -11.119 -3.923 1.695 1.00 91.25 100 LEU A O 1
ATOM 770 N N . THR A 1 101 ? -10.766 -4.614 3.786 1.00 91.00 101 THR A N 1
ATOM 771 C CA . THR A 1 101 ? -12.062 -5.313 3.901 1.00 91.00 101 THR A CA 1
ATOM 772 C C . THR A 1 101 ? -13.198 -4.325 4.168 1.00 91.00 101 THR A C 1
ATOM 774 O O . THR A 1 101 ? -14.334 -4.582 3.785 1.00 91.00 101 THR A O 1
ATOM 777 N N . LEU A 1 102 ? -12.906 -3.205 4.838 1.00 87.06 102 LEU A N 1
ATOM 778 C CA . LEU A 1 102 ? -13.876 -2.136 5.080 1.00 87.06 102 LEU A CA 1
ATOM 779 C C . LEU A 1 102 ? -14.059 -1.245 3.848 1.00 87.06 102 LEU A C 1
ATOM 781 O O . LEU A 1 102 ? -15.160 -0.749 3.626 1.00 87.06 102 LEU A O 1
ATOM 785 N N . ASN A 1 103 ? -12.990 -1.034 3.077 1.00 87.38 103 ASN A N 1
ATOM 786 C CA . ASN A 1 103 ? -13.016 -0.253 1.849 1.00 87.38 103 ASN A CA 1
ATOM 787 C C . ASN A 1 103 ? -11.978 -0.786 0.845 1.00 87.38 103 ASN A C 1
ATOM 789 O O . ASN A 1 103 ? -10.782 -0.503 0.950 1.00 87.38 103 ASN A O 1
ATOM 793 N N . ASP A 1 104 ? -12.442 -1.571 -0.122 1.00 89.88 104 ASP A N 1
ATOM 794 C CA . ASP A 1 104 ? -11.613 -2.224 -1.139 1.00 89.88 104 ASP A CA 1
ATOM 795 C C . ASP A 1 104 ? -11.118 -1.255 -2.223 1.00 89.88 104 ASP A C 1
ATOM 797 O O . ASP A 1 104 ? -10.023 -1.443 -2.758 1.00 89.88 104 ASP A O 1
ATOM 801 N N . SER A 1 105 ? -11.860 -0.172 -2.485 1.00 90.69 105 SER A N 1
ATOM 802 C CA . SER A 1 105 ? -11.501 0.872 -3.458 1.00 90.69 105 SER A CA 1
ATOM 803 C C . SER A 1 105 ? -10.148 1.534 -3.174 1.00 90.69 105 SER A C 1
ATOM 805 O O . SER A 1 105 ? -9.496 2.050 -4.083 1.00 90.69 105 SER A O 1
ATOM 807 N N . LEU A 1 106 ? -9.679 1.450 -1.927 1.00 91.81 106 LEU A N 1
ATOM 808 C CA . LEU A 1 106 ? -8.390 1.982 -1.499 1.00 91.81 106 LEU A CA 1
ATOM 809 C C . LEU A 1 106 ? -7.196 1.201 -2.052 1.00 91.81 106 LEU A C 1
ATOM 811 O O . LEU A 1 106 ? -6.080 1.704 -2.013 1.00 91.81 106 LEU A O 1
ATOM 815 N N . VAL A 1 107 ? -7.374 -0.026 -2.557 1.00 95.31 107 VAL A N 1
ATOM 816 C CA . VAL A 1 107 ? -6.241 -0.872 -2.983 1.00 95.31 107 VAL A CA 1
ATOM 817 C C . VAL A 1 107 ? -5.376 -0.213 -4.070 1.00 95.31 107 VAL A C 1
ATOM 819 O O . VAL A 1 107 ? -4.161 -0.417 -4.087 1.00 95.31 107 VAL A O 1
ATOM 822 N N . ASN A 1 108 ? -5.998 0.610 -4.921 1.00 95.62 108 ASN A N 1
ATOM 823 C CA . ASN A 1 108 ? -5.378 1.362 -6.015 1.00 95.62 108 ASN A CA 1
ATOM 824 C C . ASN A 1 108 ? -5.569 2.884 -5.869 1.00 95.62 108 ASN A C 1
ATOM 826 O O . ASN A 1 108 ? -5.416 3.613 -6.849 1.00 95.62 108 ASN A O 1
ATOM 830 N N . SER A 1 109 ? -5.928 3.376 -4.679 1.00 93.50 109 SER A N 1
ATOM 831 C CA . SER A 1 109 ? -5.987 4.819 -4.437 1.00 93.50 109 SER A CA 1
ATOM 832 C C . SER A 1 109 ? -4.581 5.405 -4.298 1.00 93.50 109 SER A C 1
ATOM 834 O O . SER A 1 109 ? -3.592 4.682 -4.163 1.00 93.50 109 SER A O 1
ATOM 836 N N . HIS A 1 110 ? -4.487 6.731 -4.318 1.00 92.69 110 HIS A N 1
ATOM 837 C CA . HIS A 1 110 ? -3.292 7.455 -3.898 1.00 92.69 110 HIS A CA 1
ATOM 838 C C . HIS A 1 110 ? -3.588 8.145 -2.573 1.00 92.69 110 HIS A C 1
ATOM 840 O O . HIS A 1 110 ? -4.697 8.637 -2.386 1.00 92.69 110 HIS A O 1
ATOM 846 N N . PHE A 1 111 ? -2.602 8.187 -1.683 1.00 91.38 111 PHE A N 1
ATOM 847 C CA . PHE A 1 111 ? -2.638 9.076 -0.523 1.00 91.38 111 PHE A CA 1
ATOM 848 C C . PHE A 1 111 ? -2.594 10.521 -1.026 1.00 91.38 111 PHE A C 1
ATOM 850 O O . PHE A 1 111 ? -1.796 10.833 -1.906 1.00 91.38 111 PHE A O 1
ATOM 857 N N . GLU A 1 112 ? -3.449 11.399 -0.535 1.00 88.19 112 GLU A N 1
ATOM 858 C CA . GLU A 1 112 ? -3.486 12.816 -0.897 1.00 88.19 112 GLU A CA 1
ATOM 859 C C . GLU A 1 112 ? -2.475 13.655 -0.104 1.00 88.19 112 GLU A C 1
ATOM 861 O O . GLU A 1 112 ? -1.974 14.664 -0.606 1.00 88.19 112 GLU A O 1
ATOM 866 N N . GLN A 1 113 ? -2.142 13.233 1.114 1.00 86.69 113 GLN A N 1
ATOM 867 C CA . GLN A 1 113 ? -1.339 13.980 2.071 1.00 86.69 113 GLN A CA 1
ATOM 868 C C . GLN A 1 113 ? 0.020 13.324 2.328 1.00 86.69 113 GLN A C 1
ATOM 870 O O . GLN A 1 113 ? 0.239 12.129 2.121 1.00 86.69 113 GLN A O 1
ATOM 875 N N . ASP A 1 114 ? 0.957 14.130 2.824 1.00 86.19 114 ASP A N 1
ATOM 876 C CA . ASP A 1 114 ? 2.224 13.618 3.325 1.00 86.19 114 ASP A CA 1
ATOM 877 C C . ASP A 1 114 ? 1.983 12.832 4.615 1.00 86.19 114 ASP A C 1
ATOM 879 O O . ASP A 1 114 ? 1.426 13.337 5.594 1.00 86.19 114 ASP A O 1
ATOM 883 N N . HIS A 1 115 ? 2.480 11.602 4.659 1.00 86.88 115 HIS A N 1
ATOM 884 C CA . HIS A 1 115 ? 2.400 10.780 5.854 1.00 86.88 115 HIS A CA 1
ATOM 885 C C . HIS A 1 115 ? 3.768 10.612 6.495 1.00 86.88 115 HIS A C 1
ATOM 887 O O . HIS A 1 115 ? 4.786 10.422 5.825 1.00 86.88 115 HIS A O 1
ATOM 893 N N . GLY A 1 116 ? 3.809 10.626 7.826 1.00 84.69 116 GLY A N 1
ATOM 894 C CA . GLY A 1 116 ? 5.054 10.440 8.551 1.00 84.69 116 GLY A CA 1
ATOM 895 C C . GLY A 1 116 ? 4.889 9.933 9.975 1.00 84.69 116 GLY A C 1
ATOM 896 O O . GLY A 1 116 ? 3.847 10.077 10.602 1.00 84.69 116 GLY A O 1
ATOM 897 N N . ILE A 1 117 ? 5.962 9.330 10.491 1.00 80.31 117 ILE A N 1
ATOM 898 C CA . ILE A 1 117 ? 6.091 8.913 11.890 1.00 80.31 117 ILE A CA 1
ATOM 899 C C . ILE A 1 117 ? 7.291 9.641 12.493 1.00 80.31 117 ILE A C 1
ATOM 901 O O . ILE A 1 117 ? 8.453 9.263 12.286 1.00 80.31 117 ILE A O 1
ATOM 905 N N . ASN A 1 118 ? 7.002 10.644 13.315 1.00 74.00 118 ASN A N 1
ATOM 906 C CA . ASN A 1 118 ? 7.969 11.221 14.247 1.00 74.00 118 ASN A CA 1
ATOM 907 C C . ASN A 1 118 ? 7.987 10.369 15.532 1.00 74.00 118 ASN A C 1
ATOM 909 O O . ASN A 1 118 ? 6.914 9.978 15.993 1.00 74.00 118 ASN A O 1
ATOM 913 N N . PRO A 1 119 ? 9.157 10.010 16.111 1.00 65.19 119 PRO A N 1
ATOM 914 C CA . PRO A 1 119 ? 10.513 10.531 15.876 1.00 65.19 119 PRO A CA 1
ATOM 915 C C . PRO A 1 119 ? 11.367 9.714 14.889 1.00 65.19 119 PRO A C 1
ATOM 917 O O . PRO A 1 119 ? 12.564 9.959 14.752 1.00 65.19 119 PRO A O 1
ATOM 920 N N . ARG A 1 120 ? 10.809 8.710 14.198 1.00 66.00 120 ARG A N 1
ATOM 921 C CA . ARG A 1 120 ? 11.611 7.826 13.328 1.00 66.00 120 ARG A CA 1
ATOM 922 C C . ARG A 1 120 ? 12.150 8.523 12.074 1.00 66.00 120 ARG A C 1
ATOM 924 O O . ARG A 1 120 ? 12.939 7.894 11.365 1.00 66.00 120 ARG A O 1
ATOM 931 N N . ASN A 1 121 ? 11.779 9.784 11.834 1.00 74.50 121 ASN A N 1
ATOM 932 C CA . ASN A 1 121 ? 12.079 10.555 10.625 1.00 74.50 121 ASN A CA 1
ATOM 933 C C . ASN A 1 121 ? 11.709 9.755 9.365 1.00 74.50 121 ASN A C 1
ATOM 935 O O . ASN A 1 121 ? 12.474 9.622 8.409 1.00 74.50 121 ASN A O 1
ATOM 939 N N . ILE A 1 122 ? 10.555 9.095 9.458 1.00 80.25 122 ILE A N 1
ATOM 940 C CA . ILE A 1 122 ? 9.927 8.370 8.369 1.00 80.25 122 ILE A CA 1
ATOM 941 C C . ILE A 1 122 ? 8.886 9.319 7.806 1.00 80.25 122 ILE A C 1
ATOM 943 O O . ILE A 1 122 ? 7.988 9.713 8.541 1.00 80.25 122 ILE A O 1
ATOM 947 N N . SER A 1 123 ? 9.014 9.655 6.532 1.00 83.75 123 SER A N 1
ATOM 948 C CA . SER A 1 123 ? 8.011 10.408 5.798 1.00 83.75 123 SER A CA 1
ATOM 949 C C . SER A 1 123 ? 7.952 9.878 4.372 1.00 83.75 123 SER A C 1
ATOM 951 O O . SER A 1 123 ? 8.991 9.567 3.773 1.00 83.75 123 SER A O 1
ATOM 953 N N . ASP A 1 124 ? 6.734 9.720 3.877 1.00 85.06 124 ASP A N 1
ATOM 954 C CA . ASP A 1 124 ? 6.438 9.502 2.476 1.00 85.06 124 ASP A CA 1
ATOM 955 C C . ASP A 1 124 ? 5.593 10.675 1.974 1.00 85.06 124 ASP A C 1
ATOM 957 O O . ASP A 1 124 ? 4.680 11.098 2.687 1.00 85.06 124 ASP A O 1
ATOM 961 N N . PRO A 1 125 ? 5.908 11.205 0.782 1.00 83.31 125 PRO A N 1
ATOM 962 C CA . PRO A 1 125 ? 5.113 12.268 0.197 1.00 83.31 125 PRO A CA 1
ATOM 963 C C . PRO A 1 125 ? 3.724 11.751 -0.185 1.00 83.31 125 PRO A C 1
ATOM 965 O O . PRO A 1 125 ? 3.565 10.568 -0.513 1.00 83.31 125 PRO A O 1
ATOM 968 N N . GLY A 1 126 ? 2.757 12.660 -0.220 1.00 85.81 126 GLY A N 1
ATOM 969 C CA . GLY A 1 126 ? 1.471 12.426 -0.858 1.00 85.81 126 GLY A CA 1
ATOM 970 C C . GLY A 1 126 ? 1.634 12.066 -2.338 1.00 85.81 126 GLY A C 1
ATOM 971 O O . GLY A 1 126 ? 2.655 12.328 -2.984 1.00 85.81 126 GLY A O 1
ATOM 972 N N . GLY A 1 127 ? 0.605 11.439 -2.882 1.00 89.19 127 GLY A N 1
ATOM 973 C CA . GLY A 1 127 ? 0.495 10.964 -4.255 1.00 89.19 127 GLY A CA 1
ATOM 974 C C . GLY A 1 127 ? 1.024 9.549 -4.482 1.00 89.19 127 GLY A C 1
ATOM 975 O O . GLY A 1 127 ? 1.054 9.108 -5.630 1.00 89.19 127 GLY A O 1
ATOM 976 N N . LEU A 1 128 ? 1.455 8.836 -3.437 1.00 91.62 128 LEU A N 1
ATOM 977 C CA . LEU A 1 128 ? 1.846 7.427 -3.536 1.00 91.62 128 LEU A CA 1
ATOM 978 C C . LEU A 1 128 ? 0.638 6.502 -3.379 1.00 91.62 128 LEU A C 1
ATOM 980 O O . LEU A 1 128 ? -0.235 6.747 -2.554 1.00 91.62 128 LEU A O 1
ATOM 984 N N . SER A 1 129 ? 0.628 5.397 -4.115 1.00 94.94 129 SER A N 1
ATOM 985 C CA . SER A 1 129 ? -0.307 4.296 -3.886 1.00 94.94 129 SER A CA 1
ATOM 986 C C . SER A 1 129 ? 0.098 3.438 -2.675 1.00 94.94 129 SER A C 1
ATOM 988 O O . SER A 1 129 ? 1.286 3.387 -2.317 1.00 94.94 129 SER A O 1
ATOM 990 N N . PRO A 1 130 ? -0.834 2.680 -2.059 1.00 96.56 130 PRO A N 1
ATOM 991 C CA . PRO A 1 130 ? -0.505 1.701 -1.021 1.00 96.56 130 PRO A CA 1
ATOM 992 C C . PRO A 1 130 ? 0.589 0.718 -1.446 1.00 96.56 130 PRO A C 1
ATOM 994 O O . PRO A 1 130 ? 1.483 0.393 -0.653 1.00 96.56 130 PRO A O 1
ATOM 997 N N . LEU A 1 131 ? 0.558 0.272 -2.709 1.00 97.19 131 LEU A N 1
ATOM 998 C CA . LEU A 1 131 ? 1.575 -0.618 -3.261 1.00 97.19 131 LEU A CA 1
ATOM 999 C C . LEU A 1 131 ? 2.942 0.060 -3.276 1.00 97.19 131 LEU A C 1
ATOM 1001 O O . LEU A 1 131 ? 3.910 -0.520 -2.781 1.00 97.19 131 LEU A O 1
ATOM 1005 N N . SER A 1 132 ? 3.025 1.292 -3.768 1.00 93.06 132 SER A N 1
ATOM 1006 C CA . SER A 1 132 ? 4.279 2.040 -3.822 1.00 93.06 132 SER A CA 1
ATOM 1007 C C . SER A 1 132 ? 4.851 2.348 -2.445 1.00 93.06 132 SER A C 1
ATOM 1009 O O . SER A 1 132 ? 6.058 2.204 -2.254 1.00 93.06 132 SER A O 1
ATOM 1011 N N . VAL A 1 133 ? 4.016 2.665 -1.450 1.00 93.31 133 VAL A N 1
ATOM 1012 C CA . VAL A 1 133 ? 4.461 2.818 -0.053 1.00 93.31 133 VAL A CA 1
ATOM 1013 C C . VAL A 1 133 ? 5.066 1.515 0.473 1.00 93.31 133 VAL A C 1
ATOM 1015 O O . VAL A 1 133 ? 6.169 1.526 1.027 1.00 93.31 133 VAL A O 1
ATOM 1018 N N . ALA A 1 134 ? 4.389 0.378 0.273 1.00 94.75 134 ALA A N 1
ATOM 1019 C CA . ALA A 1 134 ? 4.898 -0.925 0.700 1.00 94.75 134 ALA A CA 1
ATOM 1020 C C . ALA A 1 134 ? 6.211 -1.289 -0.013 1.00 94.75 134 ALA A C 1
ATOM 1022 O O . ALA A 1 134 ? 7.149 -1.776 0.621 1.00 94.75 134 ALA A O 1
ATOM 1023 N N . VAL A 1 135 ? 6.300 -1.023 -1.318 1.00 91.56 135 VAL A N 1
ATOM 1024 C CA . VAL A 1 135 ? 7.488 -1.293 -2.135 1.00 91.56 135 VAL A CA 1
ATOM 1025 C C . VAL A 1 135 ? 8.671 -0.428 -1.696 1.00 91.56 135 VAL A C 1
ATOM 1027 O O . VAL A 1 135 ? 9.734 -0.967 -1.386 1.00 91.56 135 VAL A O 1
ATOM 1030 N N . ARG A 1 136 ? 8.472 0.889 -1.579 1.00 86.19 136 ARG A N 1
ATOM 1031 C CA . ARG A 1 136 ? 9.473 1.866 -1.118 1.00 86.19 136 ARG A CA 1
ATOM 1032 C C . ARG A 1 136 ? 9.994 1.550 0.285 1.00 86.19 136 ARG A C 1
ATOM 1034 O O . ARG A 1 136 ? 11.168 1.774 0.577 1.00 86.19 136 ARG A O 1
ATOM 1041 N N . ALA A 1 137 ? 9.133 1.024 1.155 1.00 86.31 137 ALA A N 1
ATOM 1042 C CA . ALA A 1 137 ? 9.497 0.605 2.506 1.00 86.31 137 ALA A CA 1
ATOM 1043 C C . ALA A 1 137 ? 10.169 -0.783 2.571 1.00 86.31 137 ALA A C 1
ATOM 1045 O O . ALA A 1 137 ? 10.677 -1.157 3.627 1.00 86.31 137 ALA A O 1
ATOM 1046 N N . GLY A 1 138 ? 10.183 -1.558 1.479 1.00 88.38 138 GLY A N 1
ATOM 1047 C CA . GLY A 1 138 ? 10.689 -2.935 1.479 1.00 88.38 138 GLY A CA 1
ATOM 1048 C C . GLY A 1 138 ? 9.752 -3.945 2.163 1.00 88.38 138 GLY A C 1
ATOM 1049 O O . GLY A 1 138 ? 10.178 -5.037 2.548 1.00 88.38 138 GLY A O 1
ATOM 1050 N N . SER A 1 139 ? 8.470 -3.615 2.323 1.00 92.94 139 SER A N 1
ATOM 1051 C CA . SER A 1 139 ? 7.466 -4.401 3.050 1.00 92.94 139 SER A CA 1
ATOM 1052 C C . SER A 1 139 ? 6.952 -5.601 2.249 1.00 92.94 139 SER A C 1
ATOM 1054 O O . SER A 1 139 ? 5.797 -5.656 1.837 1.00 92.94 139 SER A O 1
ATOM 1056 N N . ILE A 1 140 ? 7.800 -6.619 2.077 1.00 92.38 140 ILE A N 1
ATOM 1057 C CA . ILE A 1 140 ? 7.546 -7.794 1.220 1.00 92.38 140 ILE A CA 1
ATOM 1058 C C . ILE A 1 140 ? 6.181 -8.467 1.455 1.00 92.38 140 ILE A C 1
ATOM 1060 O O . ILE A 1 140 ? 5.549 -8.922 0.501 1.00 92.38 140 ILE A O 1
ATOM 1064 N N . ARG A 1 141 ? 5.720 -8.587 2.709 1.00 96.19 141 ARG A N 1
ATOM 1065 C CA . ARG A 1 141 ? 4.454 -9.286 3.005 1.00 96.19 141 ARG A CA 1
ATOM 1066 C C . ARG A 1 141 ? 3.255 -8.413 2.646 1.00 96.19 141 ARG A C 1
ATOM 1068 O O . ARG A 1 141 ? 2.297 -8.939 2.086 1.00 96.19 141 ARG A O 1
ATOM 1075 N N . ALA A 1 142 ? 3.323 -7.115 2.939 1.00 96.81 142 ALA A N 1
ATOM 1076 C CA . ALA A 1 142 ? 2.317 -6.146 2.524 1.00 96.81 142 ALA A CA 1
ATOM 1077 C C . ALA A 1 142 ? 2.245 -6.049 0.994 1.00 96.81 142 ALA A C 1
ATOM 1079 O O . ALA A 1 142 ? 1.156 -6.204 0.456 1.00 96.81 142 ALA A O 1
ATOM 1080 N N . THR A 1 143 ? 3.381 -5.942 0.292 1.00 97.44 143 THR A N 1
ATOM 1081 C CA . THR A 1 143 ? 3.432 -5.928 -1.183 1.00 97.44 143 THR A CA 1
ATOM 1082 C C . THR A 1 143 ? 2.744 -7.151 -1.779 1.00 97.44 143 THR A C 1
ATOM 1084 O O . THR A 1 143 ? 1.824 -7.013 -2.578 1.00 97.44 143 THR A O 1
ATOM 1087 N N . LYS A 1 144 ? 3.125 -8.363 -1.349 1.00 97.69 144 LYS A N 1
ATOM 1088 C CA . LYS A 1 144 ? 2.470 -9.595 -1.819 1.00 97.69 144 LYS A CA 1
ATOM 1089 C C . LYS A 1 144 ? 0.973 -9.591 -1.542 1.00 97.69 144 LYS A C 1
ATOM 1091 O O . LYS A 1 144 ? 0.200 -10.091 -2.353 1.00 97.69 144 LYS A O 1
ATOM 1096 N N . LYS A 1 145 ? 0.562 -9.068 -0.382 1.00 98.25 145 LYS A N 1
ATOM 1097 C CA . LYS A 1 145 ? -0.851 -9.036 -0.023 1.00 98.25 145 LYS A CA 1
ATOM 1098 C C . LYS A 1 145 ? -1.628 -8.044 -0.885 1.00 98.25 145 LYS A C 1
ATOM 1100 O O . LYS A 1 145 ? -2.694 -8.427 -1.348 1.00 98.25 145 LYS A O 1
ATOM 1105 N N . LEU A 1 146 ? -1.101 -6.848 -1.129 1.00 97.94 146 LEU A N 1
ATOM 1106 C CA . LEU A 1 146 ? -1.708 -5.847 -2.009 1.00 97.94 146 LEU A CA 1
ATOM 1107 C C . LEU A 1 146 ? -1.869 -6.387 -3.431 1.00 97.94 146 LEU A C 1
ATOM 1109 O O . LEU A 1 146 ? -2.971 -6.364 -3.962 1.00 97.94 146 LEU A O 1
ATOM 1113 N N . LEU A 1 147 ? -0.820 -6.995 -3.993 1.0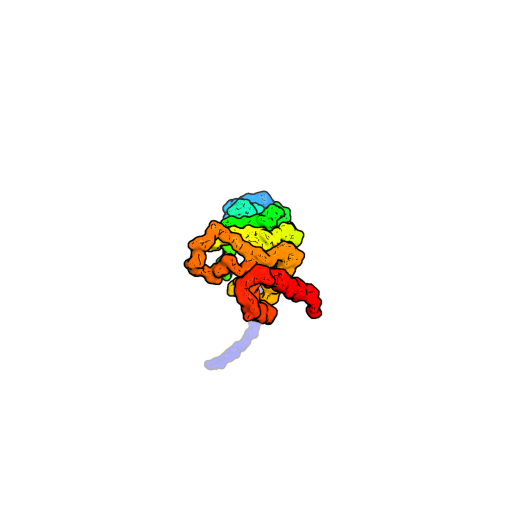0 97.94 147 LEU A N 1
ATOM 1114 C CA . LEU A 1 147 ? -0.888 -7.632 -5.314 1.00 97.94 147 LEU A CA 1
ATOM 1115 C C . LEU A 1 147 ? -1.943 -8.753 -5.350 1.00 97.94 147 LEU A C 1
ATOM 1117 O O . LEU A 1 147 ? -2.761 -8.803 -6.260 1.00 97.94 147 LEU A O 1
ATOM 1121 N N . SER A 1 148 ? -2.023 -9.589 -4.303 1.00 97.06 148 SER A N 1
ATOM 1122 C CA . SER A 1 148 ? -3.075 -10.621 -4.196 1.00 97.06 148 SER A CA 1
ATOM 1123 C C . SER A 1 148 ? -4.500 -10.066 -4.071 1.00 97.06 148 SER A C 1
ATOM 1125 O O . SER A 1 148 ? -5.454 -10.824 -4.206 1.00 97.06 148 SER A O 1
ATOM 1127 N N . LEU A 1 149 ? -4.640 -8.786 -3.720 1.00 96.50 149 LEU A N 1
ATOM 1128 C CA . LEU A 1 149 ? -5.914 -8.076 -3.611 1.00 96.50 149 LEU A CA 1
ATOM 1129 C C . LEU A 1 149 ? -6.213 -7.235 -4.864 1.00 96.50 149 LEU A C 1
ATOM 1131 O O . LEU A 1 149 ? -7.173 -6.477 -4.851 1.00 96.50 149 LEU A O 1
ATOM 1135 N N . GLY A 1 150 ? -5.419 -7.363 -5.933 1.00 96.25 150 GLY A N 1
ATOM 1136 C CA . GLY A 1 150 ? -5.642 -6.641 -7.188 1.00 96.25 150 GLY A CA 1
ATOM 1137 C C . GLY A 1 150 ? -4.985 -5.261 -7.259 1.00 96.25 150 GLY A C 1
ATOM 1138 O O . GLY A 1 150 ? -5.408 -4.433 -8.065 1.00 96.25 150 GLY A O 1
ATOM 1139 N N . ALA A 1 151 ? -3.965 -4.993 -6.437 1.00 97.44 151 ALA A N 1
ATOM 1140 C CA . ALA A 1 151 ? -3.153 -3.793 -6.618 1.00 97.44 151 ALA A CA 1
ATOM 1141 C C . ALA A 1 151 ? -2.449 -3.825 -7.984 1.00 97.44 151 ALA A C 1
ATOM 1143 O O . ALA A 1 151 ? -1.781 -4.808 -8.316 1.00 97.44 151 ALA A O 1
ATOM 1144 N N . ASP A 1 152 ? -2.574 -2.749 -8.754 1.00 96.50 152 ASP A N 1
ATOM 1145 C CA . ASP A 1 152 ? -1.963 -2.612 -10.071 1.00 96.50 152 ASP A CA 1
ATOM 1146 C C . ASP A 1 152 ? -0.472 -2.277 -9.928 1.00 96.50 152 ASP A C 1
ATOM 1148 O O . ASP A 1 152 ? -0.075 -1.212 -9.449 1.00 96.50 152 ASP A O 1
ATOM 1152 N N . ALA A 1 153 ? 0.378 -3.207 -10.366 1.00 95.19 153 ALA A N 1
ATOM 1153 C CA . ALA A 1 153 ? 1.828 -3.061 -10.319 1.00 95.19 153 ALA A CA 1
ATOM 1154 C C . ALA A 1 153 ? 2.377 -1.988 -11.279 1.00 95.19 153 ALA A C 1
ATOM 1156 O O . ALA A 1 153 ? 3.551 -1.622 -11.178 1.00 95.19 153 ALA A O 1
ATOM 1157 N N . ASN A 1 154 ? 1.535 -1.485 -12.183 1.00 92.38 154 ASN A N 1
ATOM 1158 C CA . ASN A 1 154 ? 1.834 -0.460 -13.175 1.00 92.38 154 ASN A CA 1
ATOM 1159 C C . ASN A 1 154 ? 1.096 0.860 -12.896 1.00 92.38 154 ASN A C 1
ATOM 1161 O O . ASN A 1 154 ? 1.087 1.739 -13.760 1.00 92.38 154 ASN A O 1
ATOM 1165 N N . LEU A 1 155 ? 0.501 1.025 -11.710 1.00 93.06 155 LEU A N 1
ATOM 1166 C CA . LEU A 1 155 ? -0.154 2.270 -11.327 1.00 93.06 155 LEU A CA 1
ATOM 1167 C C . LEU A 1 155 ? 0.882 3.376 -11.111 1.00 93.06 155 LEU A C 1
ATOM 1169 O O . LEU A 1 155 ? 1.784 3.241 -10.291 1.00 93.06 155 LEU A O 1
ATOM 1173 N N . ALA A 1 156 ? 0.749 4.483 -11.833 1.00 88.12 156 ALA A N 1
ATOM 1174 C CA . ALA A 1 156 ? 1.665 5.607 -11.702 1.00 88.12 156 ALA A CA 1
ATOM 1175 C C . ALA A 1 156 ? 1.332 6.460 -10.464 1.00 88.12 156 ALA A C 1
ATOM 1177 O O . ALA A 1 156 ? 0.189 6.873 -10.271 1.00 88.12 156 ALA A O 1
ATOM 1178 N N . ASP A 1 157 ? 2.335 6.764 -9.650 1.00 87.00 157 ASP A N 1
ATOM 1179 C CA . ASP A 1 157 ? 2.260 7.660 -8.504 1.00 87.00 157 ASP A CA 1
ATOM 1180 C C . ASP A 1 157 ? 2.479 9.114 -8.907 1.00 87.00 157 ASP A C 1
ATOM 1182 O O . ASP A 1 157 ? 3.322 9.441 -9.747 1.00 87.00 157 ASP A O 1
ATOM 1186 N N . ARG A 1 158 ? 1.774 10.005 -8.215 1.00 79.44 158 ARG A N 1
ATOM 1187 C CA . ARG A 1 158 ? 1.843 11.460 -8.378 1.00 79.44 158 ARG A CA 1
ATOM 1188 C C . ARG A 1 158 ? 2.609 12.098 -7.227 1.00 79.44 158 ARG A C 1
ATOM 1190 O O . ARG A 1 158 ? 2.120 13.047 -6.625 1.00 79.44 158 ARG A O 1
ATOM 1197 N N . ALA A 1 159 ? 3.779 11.555 -6.896 1.00 67.31 159 ALA A N 1
ATOM 1198 C CA . ALA A 1 159 ? 4.549 11.994 -5.736 1.00 67.31 159 ALA A CA 1
ATOM 1199 C C . ALA A 1 159 ? 4.799 13.515 -5.774 1.00 67.31 159 ALA A C 1
ATOM 1201 O O . ALA A 1 159 ? 5.578 14.011 -6.604 1.00 67.31 159 ALA A O 1
ATOM 1202 N N . LEU A 1 160 ? 4.128 14.243 -4.876 1.00 54.59 160 LEU A N 1
ATOM 1203 C CA . LEU A 1 160 ? 4.236 15.693 -4.742 1.00 54.59 160 LEU A CA 1
ATOM 1204 C C . LEU A 1 160 ? 5.698 16.043 -4.421 1.00 54.59 160 LEU A C 1
ATOM 1206 O O . LEU A 1 160 ? 6.308 15.487 -3.512 1.00 54.59 160 LEU A O 1
ATOM 1210 N N . GLY A 1 161 ? 6.298 16.904 -5.246 1.00 53.81 161 GLY A N 1
ATOM 1211 C CA . GLY A 1 161 ? 7.728 17.244 -5.191 1.00 53.81 161 GLY A CA 1
ATOM 1212 C C . GLY A 1 161 ? 8.558 16.733 -6.374 1.00 53.81 161 GLY A C 1
ATOM 1213 O O . GLY A 1 161 ? 9.659 17.228 -6.600 1.00 53.81 161 GLY A O 1
ATOM 1214 N N . SER A 1 162 ? 8.019 15.833 -7.200 1.00 53.53 162 SER A N 1
ATOM 1215 C CA . SER A 1 162 ? 8.732 15.271 -8.363 1.00 53.53 162 SER A CA 1
ATOM 1216 C C . SER A 1 162 ? 8.660 16.143 -9.627 1.00 53.53 162 SER A C 1
ATOM 1218 O O . SER A 1 162 ? 8.775 15.625 -10.727 1.00 53.53 162 SER A O 1
ATOM 1220 N N . GLN A 1 163 ? 8.395 17.451 -9.513 1.00 57.62 163 GLN A N 1
ATOM 1221 C CA . GLN A 1 163 ? 8.233 18.371 -10.661 1.00 57.62 163 GLN A CA 1
ATOM 1222 C C . GLN A 1 163 ? 7.233 17.893 -11.745 1.00 57.62 163 GLN A C 1
ATOM 1224 O O . GLN A 1 163 ? 7.333 18.263 -12.913 1.00 57.62 163 GLN A O 1
ATOM 1229 N N . GLY A 1 164 ? 6.242 17.074 -11.370 1.00 61.88 164 GLY A N 1
ATOM 1230 C CA . GLY A 1 164 ? 5.279 16.488 -12.309 1.00 61.88 164 GLY A CA 1
ATOM 1231 C C . GLY A 1 164 ? 5.754 15.209 -13.007 1.00 61.88 164 GLY A C 1
ATOM 1232 O O . GLY A 1 164 ? 5.144 14.818 -13.999 1.00 61.88 164 GLY A O 1
ATOM 1233 N N . ILE A 1 165 ? 6.816 14.573 -12.508 1.00 68.94 165 ILE A N 1
ATOM 1234 C CA . ILE A 1 165 ? 7.256 13.240 -12.925 1.00 68.94 165 ILE A CA 1
ATOM 1235 C C . ILE A 1 165 ? 6.420 12.183 -12.209 1.00 68.94 165 ILE A C 1
ATOM 1237 O O . ILE A 1 165 ? 6.285 12.211 -10.983 1.00 68.94 165 ILE A O 1
ATOM 1241 N N . LEU A 1 166 ? 5.887 11.241 -12.980 1.00 75.00 166 LEU A N 1
ATOM 1242 C CA . LEU A 1 166 ? 5.169 10.085 -12.470 1.00 75.00 166 LEU A CA 1
ATOM 1243 C C . LEU A 1 166 ? 6.112 8.891 -12.358 1.00 75.00 166 LEU A C 1
ATOM 1245 O O . LEU A 1 166 ? 6.764 8.507 -13.331 1.00 75.00 166 LEU A O 1
ATOM 1249 N N . PHE A 1 167 ? 6.150 8.292 -11.173 1.00 81.88 167 PHE A N 1
ATOM 1250 C CA . PHE A 1 167 ? 6.906 7.072 -10.909 1.00 81.88 167 PHE A CA 1
ATOM 1251 C C . PHE A 1 167 ? 5.966 5.881 -10.818 1.00 81.88 167 PHE A C 1
ATOM 1253 O O . PHE A 1 167 ? 4.805 6.023 -10.477 1.00 81.88 167 PHE A O 1
ATOM 1260 N N . TYR A 1 168 ? 6.485 4.693 -11.082 1.00 87.44 168 TYR A N 1
ATOM 1261 C CA . TYR A 1 168 ? 5.737 3.441 -10.946 1.00 87.44 168 TYR A CA 1
ATOM 1262 C C . TYR A 1 168 ? 6.303 2.616 -9.786 1.00 87.44 168 TYR A C 1
ATOM 1264 O O . TYR A 1 168 ? 7.490 2.785 -9.482 1.00 87.44 168 TYR A O 1
ATOM 1272 N N . PRO A 1 169 ? 5.541 1.679 -9.187 1.00 90.44 169 PRO A N 1
ATOM 1273 C CA . PRO A 1 169 ? 5.994 0.807 -8.105 1.00 90.44 169 PRO A CA 1
ATOM 1274 C C . PRO A 1 169 ? 7.395 0.235 -8.329 1.00 90.44 169 PRO A C 1
ATOM 1276 O O . PRO A 1 169 ? 8.229 0.230 -7.423 1.00 90.44 169 PRO A O 1
ATOM 1279 N N . ILE A 1 170 ? 7.704 -0.170 -9.562 1.00 84.56 170 ILE A N 1
ATOM 1280 C CA . ILE A 1 170 ? 9.003 -0.742 -9.908 1.00 84.56 170 ILE A CA 1
ATOM 1281 C C . ILE A 1 170 ? 10.185 0.224 -9.687 1.00 84.56 170 ILE A C 1
ATOM 1283 O O . ILE A 1 170 ? 11.246 -0.199 -9.229 1.00 84.56 170 ILE A O 1
ATOM 1287 N N . HIS A 1 171 ? 9.993 1.529 -9.891 1.00 79.06 171 HIS A N 1
ATOM 1288 C CA . HIS A 1 171 ? 11.011 2.557 -9.650 1.00 79.06 171 HIS A CA 1
ATOM 1289 C C . HIS A 1 171 ? 11.347 2.685 -8.161 1.00 79.06 171 HIS A C 1
ATOM 1291 O O . HIS A 1 171 ? 12.502 2.886 -7.780 1.00 79.06 171 HIS A O 1
ATOM 1297 N N . TRP A 1 172 ? 10.352 2.507 -7.292 1.00 82.12 172 TRP A N 1
ATOM 1298 C CA . TRP A 1 172 ? 10.562 2.526 -5.848 1.00 82.12 172 TRP A CA 1
ATOM 1299 C C . TRP A 1 172 ? 11.258 1.262 -5.334 1.00 82.12 172 TRP A C 1
ATOM 1301 O O . TRP A 1 172 ? 11.955 1.337 -4.327 1.00 82.12 172 TRP A O 1
ATOM 1311 N N . ALA A 1 173 ? 11.125 0.124 -6.028 1.00 81.69 173 ALA A N 1
ATOM 1312 C CA . ALA A 1 173 ? 11.761 -1.142 -5.642 1.00 81.69 173 ALA A CA 1
ATOM 1313 C C . ALA A 1 173 ? 13.293 -1.112 -5.770 1.00 81.69 173 ALA A C 1
ATOM 1315 O O . ALA A 1 173 ? 14.001 -1.857 -5.087 1.00 81.69 173 ALA A O 1
ATOM 1316 N N . VAL A 1 174 ? 13.798 -0.263 -6.665 1.00 73.06 174 VAL A N 1
ATOM 1317 C CA . VAL A 1 174 ? 15.229 -0.093 -6.948 1.00 73.06 174 VAL A CA 1
ATOM 1318 C C . VAL A 1 174 ? 15.828 1.132 -6.252 1.00 73.06 174 VAL A C 1
ATOM 1320 O O . VAL A 1 174 ? 17.041 1.178 -6.039 1.00 73.06 174 VAL A O 1
ATOM 1323 N N . SER A 1 175 ? 14.987 2.077 -5.818 1.00 65.56 175 SER A N 1
ATOM 1324 C CA . SER A 1 175 ? 15.399 3.212 -4.991 1.00 65.56 175 SER A CA 1
ATOM 1325 C C . SER A 1 175 ? 15.865 2.733 -3.606 1.00 65.56 175 SER A C 1
ATOM 1327 O O . SER A 1 175 ? 15.215 1.883 -2.994 1.00 65.56 175 SER A O 1
ATOM 1329 N N . PRO A 1 176 ? 16.999 3.222 -3.078 1.00 51.25 176 PRO A N 1
ATOM 1330 C CA . PRO A 1 176 ? 17.518 2.748 -1.804 1.00 51.25 176 PRO A CA 1
ATOM 1331 C C . PRO A 1 176 ? 16.597 3.172 -0.644 1.00 51.25 176 PRO A C 1
ATOM 1333 O O . PRO A 1 176 ? 16.410 4.373 -0.421 1.00 51.25 176 PRO A O 1
ATOM 1336 N N . PRO A 1 177 ? 16.075 2.240 0.178 1.00 51.91 177 PRO A N 1
ATOM 1337 C CA . PRO A 1 177 ? 15.509 2.625 1.461 1.00 51.91 177 PRO A CA 1
ATOM 1338 C C . PRO A 1 177 ? 16.634 3.224 2.313 1.00 51.91 177 PRO A C 1
ATOM 1340 O O . PRO A 1 177 ? 17.669 2.593 2.520 1.00 51.91 177 PRO A O 1
ATOM 1343 N N . ARG A 1 178 ? 16.434 4.441 2.845 1.00 53.47 178 ARG A N 1
ATOM 1344 C CA . ARG A 1 178 ? 17.453 5.228 3.582 1.00 53.47 178 ARG A CA 1
ATOM 1345 C C . ARG A 1 178 ? 18.145 4.491 4.745 1.00 53.47 178 ARG A C 1
ATOM 1347 O O . ARG A 1 178 ? 19.119 5.007 5.285 1.00 53.47 178 ARG A O 1
ATOM 1354 N N . ARG A 1 179 ? 17.642 3.330 5.179 1.00 53.50 179 ARG A N 1
ATOM 1355 C CA . ARG A 1 179 ? 18.147 2.591 6.347 1.00 53.50 179 ARG A CA 1
ATOM 1356 C C . ARG A 1 179 ? 18.350 1.088 6.150 1.00 53.50 179 ARG A C 1
ATOM 1358 O O . ARG A 1 179 ? 18.987 0.494 7.015 1.00 53.50 179 ARG A O 1
ATOM 1365 N N . ASP A 1 180 ? 17.873 0.477 5.061 1.00 55.00 180 ASP A N 1
ATOM 1366 C CA . ASP A 1 180 ? 18.024 -0.973 4.870 1.00 55.00 180 ASP A CA 1
ATOM 1367 C C . ASP A 1 180 ? 19.122 -1.286 3.843 1.00 55.00 180 ASP A C 1
ATOM 1369 O O . ASP A 1 180 ? 18.999 -1.009 2.652 1.00 55.00 180 ASP A O 1
ATOM 1373 N N . LYS A 1 181 ? 20.239 -1.837 4.330 1.00 54.53 181 LYS A N 1
ATOM 1374 C CA . LYS A 1 181 ? 21.426 -2.179 3.521 1.00 54.53 181 LYS A CA 1
ATOM 1375 C C . LYS A 1 181 ? 21.324 -3.569 2.881 1.00 54.53 181 LYS A C 1
ATOM 1377 O O . LYS A 1 181 ? 22.257 -4.014 2.209 1.00 54.53 181 LYS A O 1
ATOM 1382 N N . ARG A 1 182 ? 20.219 -4.281 3.115 1.00 62.12 182 ARG A N 1
ATOM 1383 C CA . ARG A 1 182 ? 19.984 -5.649 2.652 1.00 62.12 182 ARG A CA 1
ATOM 1384 C C . ARG A 1 182 ? 19.736 -5.679 1.142 1.00 62.12 182 ARG A C 1
ATOM 1386 O O . ARG A 1 182 ? 18.660 -5.343 0.652 1.00 62.12 182 ARG A O 1
ATOM 1393 N N . LYS A 1 183 ? 20.769 -6.061 0.382 1.00 62.34 183 LYS A N 1
ATOM 1394 C CA . LYS A 1 183 ? 20.735 -6.116 -1.093 1.00 62.34 183 LYS A CA 1
ATOM 1395 C C . LYS A 1 183 ? 19.653 -7.065 -1.632 1.00 62.34 183 LYS A C 1
ATOM 1397 O O . LYS A 1 183 ? 19.128 -6.813 -2.712 1.00 62.34 183 LYS A O 1
ATOM 1402 N N . ASP A 1 184 ? 19.307 -8.109 -0.884 1.00 72.81 184 ASP A N 1
ATOM 1403 C CA . ASP A 1 184 ? 18.334 -9.145 -1.245 1.00 72.81 184 ASP A CA 1
ATOM 1404 C C . ASP A 1 184 ? 16.889 -8.636 -1.307 1.00 72.81 184 ASP A C 1
ATOM 1406 O O . ASP A 1 184 ? 16.107 -9.138 -2.117 1.00 72.81 184 ASP A O 1
ATOM 1410 N N . VAL A 1 185 ? 16.532 -7.620 -0.510 1.00 73.62 185 VAL A N 1
ATOM 1411 C CA . VAL A 1 185 ? 15.166 -7.072 -0.485 1.00 73.62 185 VAL A CA 1
ATOM 1412 C C . VAL A 1 185 ? 14.788 -6.480 -1.842 1.00 73.62 185 VAL A C 1
ATOM 1414 O O . VAL A 1 185 ? 13.699 -6.762 -2.332 1.00 73.62 185 VAL A O 1
ATOM 1417 N N . ARG A 1 186 ? 15.701 -5.750 -2.497 1.00 73.31 186 ARG A N 1
ATOM 1418 C CA . ARG A 1 186 ? 15.464 -5.142 -3.821 1.00 73.31 186 ARG A CA 1
ATOM 1419 C C . ARG A 1 186 ? 15.228 -6.195 -4.893 1.00 73.31 186 ARG A C 1
ATOM 1421 O O . ARG A 1 186 ? 14.191 -6.186 -5.547 1.00 73.31 186 ARG A O 1
ATOM 1428 N N . SER A 1 187 ? 16.146 -7.155 -5.017 1.00 75.69 187 SER A N 1
ATOM 1429 C CA . SER A 1 187 ? 16.013 -8.249 -5.983 1.00 75.69 187 SER A CA 1
ATOM 1430 C C . SER A 1 187 ? 14.733 -9.044 -5.743 1.00 75.69 187 SER A C 1
ATOM 1432 O O . SER A 1 187 ? 14.034 -9.395 -6.687 1.00 75.69 187 SER A O 1
ATOM 1434 N N . ARG A 1 188 ? 14.378 -9.295 -4.478 1.00 83.50 188 ARG A N 1
ATOM 1435 C CA . ARG A 1 188 ? 13.132 -9.981 -4.130 1.00 83.50 188 ARG A CA 1
ATOM 1436 C C . ARG A 1 188 ? 11.897 -9.153 -4.480 1.00 83.50 188 ARG A C 1
ATOM 1438 O O . ARG A 1 188 ? 10.916 -9.729 -4.937 1.00 83.50 188 ARG A O 1
ATOM 1445 N N . MET A 1 189 ? 11.937 -7.841 -4.272 1.00 85.38 189 MET A N 1
ATOM 1446 C CA . MET A 1 189 ? 10.838 -6.935 -4.593 1.00 85.38 189 MET A CA 1
ATOM 1447 C C . MET A 1 189 ? 10.601 -6.858 -6.103 1.00 85.38 189 MET A C 1
ATOM 1449 O O . MET A 1 189 ? 9.473 -7.054 -6.545 1.00 85.38 189 MET A O 1
ATOM 1453 N N . VAL A 1 190 ? 11.667 -6.689 -6.893 1.00 84.06 190 VAL A N 1
ATOM 1454 C CA . VAL A 1 190 ? 11.600 -6.707 -8.364 1.00 84.06 190 VAL A CA 1
ATOM 1455 C C . VAL A 1 190 ? 11.045 -8.042 -8.864 1.00 84.06 190 VAL A C 1
ATOM 1457 O O . VAL A 1 190 ? 10.133 -8.041 -9.683 1.00 84.06 190 VAL A O 1
ATOM 1460 N N . LYS A 1 191 ? 11.500 -9.175 -8.306 1.00 83.44 191 LYS A N 1
ATOM 1461 C CA . LYS A 1 191 ? 10.949 -10.508 -8.618 1.00 83.44 191 LYS A CA 1
ATOM 1462 C C . LYS A 1 191 ? 9.451 -10.610 -8.344 1.00 83.44 191 LYS A C 1
ATOM 1464 O O . LYS A 1 191 ? 8.718 -11.168 -9.147 1.00 83.44 191 LYS A O 1
ATOM 1469 N N . ILE A 1 192 ? 8.999 -10.096 -7.200 1.00 89.81 192 ILE A N 1
ATOM 1470 C CA . ILE A 1 192 ? 7.578 -10.117 -6.836 1.00 89.81 192 ILE A CA 1
ATOM 1471 C C . ILE A 1 192 ? 6.765 -9.268 -7.813 1.00 89.81 192 ILE A C 1
ATOM 1473 O O . ILE A 1 192 ? 5.732 -9.730 -8.278 1.00 89.81 192 ILE A O 1
ATOM 1477 N N . LEU A 1 193 ? 7.226 -8.061 -8.136 1.00 89.94 193 LEU A N 1
ATOM 1478 C CA . LEU A 1 193 ? 6.526 -7.156 -9.046 1.00 89.94 193 LEU A CA 1
ATOM 1479 C C . LEU A 1 193 ? 6.483 -7.709 -10.479 1.00 89.94 193 LEU A C 1
ATOM 1481 O O . LEU A 1 193 ? 5.406 -7.769 -11.061 1.00 89.94 193 LEU A O 1
ATOM 1485 N N . SER A 1 194 ? 7.610 -8.197 -11.006 1.00 84.75 194 SER A N 1
ATOM 1486 C CA . SER A 1 194 ? 7.689 -8.858 -12.321 1.00 84.75 194 SER A CA 1
ATOM 1487 C C . SER A 1 194 ? 6.730 -10.052 -12.408 1.00 84.75 194 SER A C 1
ATOM 1489 O O . SER A 1 194 ? 5.910 -10.119 -13.321 1.00 84.75 194 SER A O 1
ATOM 1491 N N . ALA A 1 195 ? 6.711 -10.919 -11.387 1.00 88.50 195 ALA A N 1
ATOM 1492 C CA . ALA A 1 195 ? 5.776 -12.045 -11.318 1.00 88.50 195 ALA A CA 1
ATOM 1493 C C . ALA A 1 195 ? 4.292 -11.628 -11.228 1.00 88.50 195 ALA A C 1
ATOM 1495 O O . ALA A 1 195 ? 3.416 -12.472 -11.389 1.00 88.50 195 ALA A O 1
ATOM 1496 N N . ASN A 1 196 ? 4.000 -10.354 -10.947 1.00 94.00 196 ASN A N 1
ATOM 1497 C CA . ASN A 1 196 ? 2.650 -9.786 -10.914 1.00 94.00 196 ASN A CA 1
ATOM 1498 C C . ASN A 1 196 ? 2.431 -8.762 -12.046 1.00 94.00 196 ASN A C 1
ATOM 1500 O O . ASN A 1 196 ? 1.631 -7.842 -11.905 1.00 94.00 196 ASN A O 1
ATOM 1504 N N . GLY A 1 197 ? 3.143 -8.913 -13.169 1.00 87.19 197 GLY A N 1
ATOM 1505 C CA . GLY A 1 197 ? 2.895 -8.142 -14.389 1.00 87.19 197 GLY A CA 1
ATOM 1506 C C . GLY A 1 197 ? 3.438 -6.711 -14.376 1.00 87.19 197 GLY A C 1
ATOM 1507 O O . GLY A 1 197 ? 3.021 -5.899 -15.203 1.00 87.19 197 GLY A O 1
ATOM 1508 N N . ALA A 1 198 ? 4.353 -6.377 -13.460 1.00 87.75 198 ALA A N 1
ATOM 1509 C CA . ALA A 1 198 ? 5.033 -5.086 -13.492 1.00 87.75 198 ALA A CA 1
ATOM 1510 C C . ALA A 1 198 ? 5.944 -4.986 -14.716 1.00 87.75 198 ALA A C 1
ATOM 1512 O O . ALA A 1 198 ? 6.805 -5.840 -14.948 1.00 87.75 198 ALA A O 1
ATOM 1513 N N . ARG A 1 199 ? 5.801 -3.898 -15.463 1.00 81.25 199 ARG A N 1
ATOM 1514 C CA . ARG A 1 199 ? 6.643 -3.595 -16.613 1.00 81.25 199 ARG A CA 1
ATOM 1515 C C . ARG A 1 199 ? 7.980 -3.020 -16.154 1.00 81.25 199 ARG A C 1
ATOM 1517 O O . ARG A 1 199 ? 8.055 -1.901 -15.655 1.00 81.25 199 ARG A O 1
ATOM 1524 N N . LEU A 1 200 ? 9.049 -3.787 -16.352 1.00 75.00 200 LEU A N 1
ATOM 1525 C CA . LEU A 1 200 ? 10.413 -3.384 -15.986 1.00 75.00 200 LEU A CA 1
ATOM 1526 C C . LEU A 1 200 ? 10.971 -2.278 -16.894 1.00 75.00 200 LEU A C 1
ATOM 1528 O O . LEU A 1 200 ? 11.914 -1.586 -16.518 1.00 75.00 200 LEU A O 1
ATOM 1532 N N . ASP A 1 201 ? 10.381 -2.112 -18.078 1.00 67.44 201 ASP A N 1
ATOM 1533 C CA . ASP A 1 201 ? 10.800 -1.160 -19.10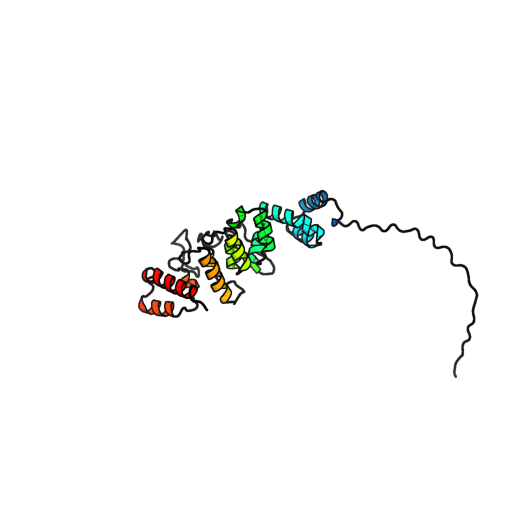4 1.00 67.44 201 ASP A CA 1
ATOM 1534 C C . ASP A 1 201 ? 10.113 0.208 -19.000 1.00 67.44 201 ASP A C 1
ATOM 1536 O O . ASP A 1 201 ? 10.285 1.047 -19.884 1.00 67.44 201 ASP A O 1
ATOM 1540 N N . GLN A 1 202 ? 9.319 0.440 -17.951 1.00 67.50 202 GLN A N 1
ATOM 1541 C CA . GLN A 1 202 ? 8.644 1.718 -17.765 1.00 67.50 202 GLN A CA 1
ATOM 1542 C C . GLN A 1 202 ? 9.653 2.838 -17.541 1.00 67.50 202 GLN A C 1
ATOM 1544 O O . GLN A 1 202 ? 10.526 2.745 -16.683 1.00 67.50 202 GLN A O 1
ATOM 1549 N N . VAL A 1 203 ? 9.483 3.911 -18.308 1.00 67.50 203 VAL A N 1
ATOM 1550 C CA . VAL A 1 203 ? 10.195 5.172 -18.120 1.00 67.50 203 VAL A CA 1
ATOM 1551 C C . VAL A 1 203 ? 9.300 6.085 -17.276 1.00 67.50 203 VAL A C 1
ATOM 1553 O O . VAL A 1 203 ? 8.089 6.125 -17.528 1.00 67.50 203 VAL A O 1
ATOM 1556 N N . PRO A 1 204 ? 9.837 6.810 -16.277 1.00 67.56 204 PRO A N 1
ATOM 1557 C CA . PRO A 1 204 ? 9.063 7.815 -15.558 1.00 67.56 204 PRO A CA 1
ATOM 1558 C C . PRO A 1 204 ? 8.473 8.845 -16.531 1.00 67.56 204 PRO A C 1
ATOM 1560 O O . PRO A 1 204 ? 9.174 9.356 -17.402 1.00 67.56 204 PRO A O 1
ATOM 1563 N N . LEU A 1 205 ? 7.186 9.168 -16.396 1.00 65.00 205 LEU A N 1
ATOM 1564 C CA . LEU A 1 205 ? 6.529 10.121 -17.297 1.00 65.00 205 LEU A CA 1
ATOM 1565 C C . LEU A 1 205 ? 6.733 11.547 -16.782 1.00 65.00 205 LEU A C 1
ATOM 1567 O O . LEU A 1 205 ? 6.204 11.890 -15.728 1.00 65.00 205 LEU A O 1
ATOM 1571 N N . GLY A 1 206 ? 7.472 12.381 -17.514 1.00 57.72 206 GLY A N 1
ATOM 1572 C CA . GLY A 1 206 ? 7.623 13.811 -17.221 1.00 57.72 206 GLY A CA 1
ATOM 1573 C C . GLY A 1 206 ? 6.545 14.670 -17.893 1.00 57.72 206 GLY A C 1
ATOM 1574 O O . GLY A 1 206 ? 6.121 14.385 -19.010 1.00 57.72 206 GLY A O 1
ATOM 1575 N N . ARG A 1 207 ? 6.118 15.761 -17.238 1.00 47.31 207 ARG A N 1
ATOM 1576 C CA . ARG A 1 207 ? 5.211 16.767 -17.835 1.00 47.31 207 ARG A CA 1
ATOM 1577 C C . ARG A 1 207 ? 5.936 17.935 -18.524 1.00 47.31 207 ARG A C 1
ATOM 1579 O O . ARG A 1 207 ? 5.263 18.749 -19.150 1.00 47.31 207 ARG A O 1
ATOM 1586 N N . ARG A 1 208 ? 7.266 18.057 -18.382 1.00 44.78 208 ARG A N 1
ATOM 1587 C CA . ARG A 1 208 ? 8.097 19.128 -18.972 1.00 44.78 208 ARG A CA 1
ATOM 1588 C C . ARG A 1 208 ? 9.530 18.633 -19.255 1.00 44.78 208 ARG A C 1
ATOM 1590 O O . ARG A 1 208 ? 10.207 18.299 -18.286 1.00 44.78 208 ARG A O 1
ATOM 1597 N N . PRO A 1 209 ? 9.996 18.626 -20.515 1.00 44.31 209 PRO A N 1
ATOM 1598 C CA . PRO A 1 209 ? 11.395 18.329 -20.864 1.00 44.31 209 PRO A CA 1
ATOM 1599 C C . PRO A 1 209 ? 12.380 19.432 -20.411 1.00 44.31 209 PRO A C 1
ATOM 1601 O O . PRO A 1 209 ? 13.531 19.171 -20.081 1.00 44.31 209 PRO A O 1
ATOM 1604 N N . ASP A 1 210 ? 11.912 20.680 -20.305 1.00 40.22 210 ASP A N 1
ATOM 1605 C CA . ASP A 1 210 ? 12.792 21.858 -20.411 1.00 40.22 210 ASP A CA 1
ATOM 1606 C C . ASP A 1 210 ? 13.468 22.344 -19.106 1.00 40.22 210 ASP A C 1
ATOM 1608 O O . ASP A 1 210 ? 14.167 23.355 -19.119 1.00 40.22 210 ASP A O 1
ATOM 1612 N N . LEU A 1 211 ? 13.259 21.689 -17.956 1.00 39.22 211 LEU A N 1
ATOM 1613 C CA . LEU A 1 211 ? 13.703 22.195 -16.634 1.00 39.22 211 LEU A CA 1
ATOM 1614 C C . LEU A 1 211 ? 14.727 21.305 -15.903 1.00 39.22 211 LEU A C 1
ATOM 1616 O O . LEU A 1 211 ? 15.036 21.540 -14.734 1.00 39.22 211 LEU A O 1
ATOM 1620 N N . LEU A 1 212 ? 15.302 20.305 -16.574 1.00 43.66 212 LEU A N 1
ATOM 1621 C CA . LEU A 1 212 ? 16.189 19.305 -15.961 1.00 43.66 212 LEU A CA 1
ATOM 1622 C C . LEU A 1 212 ? 17.666 19.742 -15.837 1.00 43.66 212 LEU A C 1
ATOM 1624 O O . LEU A 1 212 ? 18.576 18.956 -16.087 1.00 43.66 212 LEU A O 1
ATOM 1628 N N . GLN A 1 213 ? 17.939 20.967 -15.381 1.00 37.91 213 GLN A N 1
ATOM 1629 C CA . GLN A 1 213 ? 19.281 21.358 -14.924 1.00 37.91 213 GLN A CA 1
ATOM 1630 C C . GLN A 1 213 ? 19.320 21.407 -13.394 1.00 37.91 213 GLN A C 1
ATOM 1632 O O . GLN A 1 213 ? 19.051 22.435 -12.780 1.00 37.91 213 GLN A O 1
ATOM 1637 N N . GLY A 1 214 ? 19.657 20.272 -12.766 1.00 36.66 214 GLY A N 1
ATOM 1638 C CA . GLY A 1 214 ? 20.110 20.262 -11.366 1.00 36.66 214 GLY A CA 1
ATOM 1639 C C . GLY A 1 214 ? 19.624 19.128 -10.460 1.00 36.66 214 GLY A C 1
ATOM 1640 O O . GLY A 1 214 ? 20.024 19.092 -9.299 1.00 36.66 214 GLY A O 1
ATOM 1641 N N . SER A 1 215 ? 18.797 18.190 -10.931 1.00 38.38 215 SER A N 1
ATOM 1642 C CA . SER A 1 215 ? 18.400 17.020 -10.128 1.00 38.38 215 SER A CA 1
ATOM 1643 C C . SER A 1 215 ? 19.273 15.807 -10.470 1.00 38.38 215 SER A C 1
ATOM 1645 O O . SER A 1 215 ? 19.562 15.568 -11.637 1.00 38.38 215 SER A O 1
ATOM 1647 N N . ALA A 1 216 ? 19.677 15.024 -9.464 1.00 40.03 216 ALA A N 1
ATOM 1648 C CA . ALA A 1 216 ? 20.577 13.864 -9.575 1.00 40.03 216 ALA A CA 1
ATOM 1649 C C . ALA A 1 216 ? 20.029 12.665 -10.391 1.00 40.03 216 ALA A C 1
ATOM 1651 O O . ALA A 1 216 ? 20.554 11.556 -10.299 1.00 40.03 216 ALA A O 1
ATOM 1652 N N . PHE A 1 217 ? 18.977 12.876 -11.180 1.00 41.53 217 PHE A N 1
ATOM 1653 C CA . PHE A 1 217 ? 18.385 11.906 -12.086 1.00 41.53 217 PHE A CA 1
ATOM 1654 C C . PHE A 1 217 ? 18.287 12.552 -13.475 1.00 41.53 217 PHE A C 1
ATOM 1656 O O . PHE A 1 217 ? 17.436 13.408 -13.701 1.00 41.53 217 PHE A O 1
ATOM 1663 N N . HIS A 1 218 ? 19.165 12.164 -14.405 1.00 40.09 218 HIS A N 1
ATOM 1664 C CA . HIS A 1 218 ? 18.967 12.441 -15.830 1.00 40.09 218 HIS A CA 1
ATOM 1665 C C . HIS A 1 218 ? 17.837 11.526 -16.321 1.00 40.09 218 HIS A C 1
ATOM 1667 O O . HIS A 1 218 ? 18.011 10.318 -16.456 1.00 40.09 218 HIS A O 1
ATOM 1673 N N . LEU A 1 219 ? 16.646 12.104 -16.465 1.00 42.00 219 LEU A N 1
ATOM 1674 C CA . LEU A 1 219 ? 15.376 11.391 -16.632 1.00 42.00 219 LEU A CA 1
ATOM 1675 C C . LEU A 1 219 ? 15.012 11.048 -18.079 1.00 42.00 219 LEU A C 1
ATOM 1677 O O . LEU A 1 219 ? 14.057 10.305 -18.278 1.00 42.00 219 LEU A O 1
ATOM 1681 N N . GLU A 1 220 ? 15.749 11.540 -19.074 1.00 37.34 220 GLU A N 1
ATOM 1682 C CA . GLU A 1 220 ? 15.379 11.319 -20.480 1.00 37.34 220 GLU A CA 1
ATOM 1683 C C . GLU A 1 220 ? 15.840 9.963 -21.046 1.00 37.34 220 GLU A C 1
ATOM 1685 O O . GLU A 1 220 ? 15.352 9.552 -22.093 1.00 37.34 220 GLU A O 1
ATOM 1690 N N . GLU A 1 221 ? 16.694 9.207 -20.338 1.00 38.22 221 GLU A N 1
ATOM 1691 C CA . GLU A 1 221 ? 17.321 7.992 -20.901 1.00 38.22 221 GLU A CA 1
ATOM 1692 C C . GLU A 1 221 ? 17.433 6.783 -19.956 1.00 38.22 221 GLU A C 1
ATOM 1694 O O . GLU A 1 221 ? 18.094 5.800 -20.285 1.00 38.22 221 GLU A O 1
ATOM 1699 N N . ALA A 1 222 ? 16.807 6.777 -18.779 1.00 40.28 222 ALA A N 1
ATOM 1700 C CA . ALA A 1 222 ? 17.063 5.711 -17.806 1.00 40.28 222 ALA A CA 1
ATOM 1701 C C . ALA A 1 222 ? 15.903 4.703 -17.677 1.00 40.28 222 ALA A C 1
ATOM 1703 O O . ALA A 1 222 ? 15.036 4.883 -16.818 1.00 40.28 222 ALA A O 1
ATOM 1704 N N . PRO A 1 223 ? 15.912 3.577 -18.427 1.00 48.53 223 PRO A N 1
ATOM 1705 C CA . PRO A 1 223 ? 15.216 2.380 -17.986 1.00 48.53 223 PRO A CA 1
ATOM 1706 C C . PRO A 1 223 ? 15.750 1.953 -16.614 1.00 48.53 223 PRO A C 1
ATOM 1708 O O . PRO A 1 223 ? 16.857 2.323 -16.202 1.00 48.53 223 PRO A O 1
ATOM 1711 N N . ILE A 1 224 ? 14.998 1.098 -15.924 1.00 49.56 224 ILE A N 1
ATOM 1712 C CA . ILE A 1 224 ? 15.316 0.598 -14.580 1.00 49.56 224 ILE A CA 1
ATOM 1713 C C . ILE A 1 224 ? 16.753 0.057 -14.410 1.00 49.56 224 ILE A C 1
ATOM 1715 O O . ILE A 1 224 ? 17.286 0.002 -13.300 1.00 49.56 224 ILE A O 1
ATOM 1719 N N . PHE A 1 225 ? 17.409 -0.288 -15.520 1.00 45.00 225 PHE A N 1
ATOM 1720 C CA . PHE A 1 225 ? 18.803 -0.711 -15.62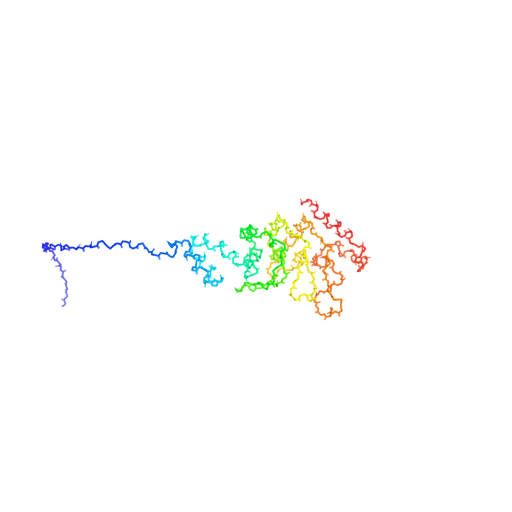3 1.00 45.00 225 PHE A CA 1
ATOM 1721 C C . PHE A 1 225 ? 19.811 0.293 -15.046 1.00 45.00 225 PHE A C 1
ATOM 1723 O O . PHE A 1 225 ? 20.835 -0.129 -14.511 1.00 45.00 225 PHE A O 1
ATOM 1730 N N . HIS A 1 226 ? 19.512 1.595 -15.029 1.00 42.03 226 HIS A N 1
ATOM 1731 C CA . HIS A 1 226 ? 20.378 2.578 -14.366 1.00 42.03 226 HIS A CA 1
ATOM 1732 C C . HIS A 1 226 ? 20.276 2.543 -12.830 1.00 42.03 226 HIS A C 1
ATOM 1734 O O . HIS A 1 226 ? 21.257 2.810 -12.130 1.00 42.03 226 HIS A O 1
ATOM 1740 N N . ALA A 1 227 ? 19.127 2.132 -12.288 1.00 44.56 227 ALA A N 1
ATOM 1741 C CA . ALA A 1 227 ? 18.947 1.894 -10.856 1.00 44.56 227 ALA A CA 1
ATOM 1742 C C . ALA A 1 227 ? 19.499 0.523 -10.406 1.00 44.56 227 ALA A C 1
ATOM 1744 O O . ALA A 1 227 ? 19.753 0.307 -9.219 1.00 44.56 227 ALA A O 1
ATOM 1745 N N . LEU A 1 228 ? 19.765 -0.381 -11.357 1.00 42.62 228 LEU A N 1
ATOM 1746 C CA . LEU A 1 228 ? 20.520 -1.623 -11.168 1.00 42.62 228 LEU A CA 1
ATOM 1747 C C . LEU A 1 228 ? 22.046 -1.409 -11.192 1.00 42.62 228 LEU A C 1
ATOM 1749 O O . LEU A 1 228 ? 22.784 -2.360 -11.431 1.00 42.62 228 LEU A O 1
ATOM 1753 N N . THR A 1 229 ? 22.550 -0.204 -10.899 1.00 38.31 229 THR A N 1
ATOM 1754 C CA . THR A 1 229 ? 23.989 0.089 -10.733 1.00 38.31 229 THR A CA 1
ATOM 1755 C C . THR A 1 229 ? 24.582 -0.580 -9.478 1.00 38.31 229 THR A C 1
ATOM 1757 O O . THR A 1 229 ? 24.974 0.042 -8.496 1.00 38.31 229 THR A O 1
ATOM 1760 N N . VAL A 1 230 ? 24.655 -1.909 -9.535 1.00 33.78 230 VAL A N 1
ATOM 1761 C CA . VAL A 1 230 ? 25.651 -2.807 -8.944 1.00 33.78 230 VAL A CA 1
ATOM 1762 C C . VAL A 1 230 ? 25.891 -3.853 -10.046 1.00 33.78 230 VAL A C 1
ATOM 1764 O O . VAL A 1 230 ? 24.925 -4.437 -10.528 1.00 33.78 230 VAL A O 1
ATOM 1767 N N . PRO A 1 231 ? 27.131 -4.038 -10.522 1.00 36.66 231 PRO A N 1
ATOM 1768 C CA . PRO A 1 231 ? 27.412 -4.437 -11.896 1.00 36.66 231 PRO A CA 1
ATOM 1769 C C . PRO A 1 231 ? 26.895 -5.841 -12.204 1.00 36.66 231 PRO A C 1
ATOM 1771 O O . PRO A 1 231 ? 27.347 -6.824 -11.622 1.00 36.66 231 PRO A O 1
ATOM 1774 N N . LEU A 1 232 ? 25.993 -5.924 -13.178 1.00 42.53 232 LEU A N 1
ATOM 1775 C CA . LEU A 1 232 ? 25.834 -7.119 -13.991 1.00 42.53 232 LEU A CA 1
ATOM 1776 C C . LEU A 1 232 ? 27.034 -7.160 -14.955 1.00 42.53 232 LEU A C 1
ATOM 1778 O O . LEU A 1 232 ? 27.186 -6.226 -15.745 1.00 42.53 232 LEU A O 1
ATOM 1782 N N . PRO A 1 233 ? 27.907 -8.185 -14.896 1.00 41.72 233 PRO A N 1
ATOM 1783 C CA . PRO A 1 233 ? 29.078 -8.286 -15.772 1.00 41.72 233 PRO A CA 1
ATOM 1784 C C . PRO A 1 233 ? 28.733 -8.168 -17.263 1.00 41.72 233 PRO A C 1
ATOM 1786 O O . PRO A 1 233 ? 29.510 -7.596 -18.021 1.00 41.72 233 PRO A O 1
ATOM 1789 N N . CYS A 1 234 ? 27.542 -8.624 -17.668 1.00 44.94 234 CYS A N 1
ATOM 1790 C CA . CYS A 1 234 ? 27.038 -8.478 -19.031 1.00 44.94 234 CYS A CA 1
ATOM 1791 C C . CYS A 1 234 ? 26.795 -7.009 -19.414 1.00 44.94 234 CYS A C 1
ATOM 1793 O O . CYS A 1 234 ? 27.318 -6.558 -20.422 1.00 44.94 234 CYS A O 1
ATOM 1795 N N . VAL A 1 235 ? 26.103 -6.216 -18.591 1.00 43.75 235 VAL A N 1
ATOM 1796 C CA . VAL A 1 235 ? 25.775 -4.810 -18.914 1.00 43.75 235 VAL A CA 1
ATOM 1797 C C . VAL A 1 235 ? 27.035 -3.939 -19.038 1.00 43.75 235 VAL A C 1
ATOM 1799 O O . VAL A 1 235 ? 27.099 -3.052 -19.887 1.00 43.75 235 VAL A O 1
ATOM 1802 N N . VAL A 1 236 ? 28.070 -4.213 -18.234 1.00 44.19 236 VAL A N 1
ATOM 1803 C CA . VAL A 1 236 ? 29.369 -3.516 -18.324 1.00 44.19 236 VAL A CA 1
ATOM 1804 C C . VAL A 1 236 ? 30.150 -3.919 -19.580 1.00 44.19 236 VAL A C 1
ATOM 1806 O O . VAL A 1 236 ? 30.796 -3.064 -20.187 1.00 44.19 236 VAL A O 1
ATOM 1809 N N . ALA A 1 237 ? 30.098 -5.195 -19.977 1.00 45.22 237 ALA A N 1
ATOM 1810 C CA . ALA A 1 237 ? 30.728 -5.676 -21.206 1.00 45.22 237 ALA A CA 1
ATOM 1811 C C . ALA A 1 237 ? 30.047 -5.091 -22.455 1.00 45.22 237 ALA A C 1
ATOM 1813 O O . ALA A 1 237 ? 30.726 -4.542 -23.314 1.00 45.22 237 ALA A O 1
ATOM 1814 N N . PHE A 1 238 ? 28.714 -5.088 -22.495 1.00 48.94 238 PHE A N 1
ATOM 1815 C CA . PHE A 1 238 ? 27.946 -4.578 -23.633 1.00 48.94 238 PHE A CA 1
ATOM 1816 C C . PHE A 1 238 ? 28.036 -3.054 -23.797 1.00 48.94 238 PHE A C 1
ATOM 1818 O O . PHE A 1 238 ? 28.168 -2.566 -24.919 1.00 48.94 238 PHE A O 1
ATOM 1825 N N . ARG A 1 239 ? 28.074 -2.282 -22.695 1.00 44.25 239 ARG A N 1
ATOM 1826 C CA . ARG A 1 239 ? 28.307 -0.824 -22.753 1.00 44.25 239 ARG A CA 1
ATOM 1827 C C . ARG A 1 239 ? 29.670 -0.473 -23.367 1.00 44.25 239 ARG A C 1
ATOM 1829 O O . ARG A 1 239 ? 29.795 0.567 -24.006 1.00 44.25 239 ARG A O 1
ATOM 1836 N N . ARG A 1 240 ? 30.692 -1.326 -23.199 1.00 51.97 240 ARG A N 1
ATOM 1837 C CA . ARG A 1 240 ? 31.996 -1.133 -23.866 1.00 51.97 240 ARG A CA 1
ATOM 1838 C C . ARG A 1 240 ? 31.937 -1.372 -25.372 1.00 51.97 240 ARG A C 1
ATOM 1840 O O . ARG A 1 240 ? 32.749 -0.791 -26.080 1.00 51.97 240 ARG A O 1
ATOM 1847 N N . GLU A 1 241 ? 31.036 -2.230 -25.834 1.00 49.78 241 GLU A N 1
ATOM 1848 C CA . GLU A 1 241 ? 30.997 -2.691 -27.224 1.00 49.78 241 GLU A CA 1
ATOM 1849 C C . GLU A 1 241 ? 30.090 -1.827 -28.114 1.00 49.78 241 GLU A C 1
ATOM 1851 O O . GLU A 1 241 ? 30.409 -1.613 -29.282 1.00 49.78 241 GLU A O 1
ATOM 1856 N N . HIS A 1 242 ? 29.003 -1.265 -27.567 1.00 47.12 242 HIS A N 1
ATOM 1857 C CA . HIS A 1 242 ? 27.958 -0.609 -28.373 1.00 47.12 242 HIS A CA 1
ATOM 1858 C C . HIS A 1 242 ? 27.606 0.839 -27.978 1.00 47.12 242 HIS A C 1
ATOM 1860 O O . HIS A 1 242 ? 26.730 1.441 -28.600 1.00 47.12 242 HIS A O 1
ATOM 1866 N N . GLY A 1 243 ? 28.287 1.431 -26.988 1.00 50.66 243 GLY A N 1
ATOM 1867 C CA . GLY A 1 243 ? 28.007 2.800 -26.526 1.00 50.66 243 GLY A CA 1
ATOM 1868 C C . GLY A 1 243 ? 26.638 2.955 -25.839 1.00 50.66 243 GLY A C 1
ATOM 1869 O O . GLY A 1 243 ? 26.048 1.972 -25.393 1.00 50.66 243 GLY A O 1
ATOM 1870 N N . ASP A 1 244 ? 26.123 4.186 -25.743 1.00 48.47 244 ASP A N 1
ATOM 1871 C CA . ASP A 1 244 ? 24.874 4.527 -25.026 1.00 48.47 244 ASP A CA 1
ATOM 1872 C C . ASP A 1 244 ? 23.598 4.354 -25.886 1.00 48.47 244 ASP A C 1
ATOM 1874 O O . ASP A 1 244 ? 22.604 5.055 -25.718 1.00 48.47 244 ASP A O 1
ATOM 1878 N N . ASN A 1 245 ? 23.587 3.433 -26.856 1.00 48.16 245 ASN A N 1
ATOM 1879 C CA . ASN A 1 245 ? 22.447 3.294 -27.770 1.00 48.16 245 ASN A CA 1
ATOM 1880 C C . ASN A 1 245 ? 21.316 2.409 -27.195 1.00 48.16 245 ASN A C 1
ATOM 1882 O O . ASN A 1 245 ? 21.212 1.220 -27.500 1.00 48.16 245 ASN A O 1
ATOM 1886 N N . HIS A 1 246 ? 20.451 3.014 -26.370 1.00 47.25 246 HIS A N 1
ATOM 1887 C CA . HIS A 1 246 ? 19.413 2.371 -25.538 1.00 47.25 246 HIS A CA 1
ATOM 1888 C C . HIS A 1 246 ? 18.396 1.463 -26.235 1.00 47.25 246 HIS A C 1
ATOM 1890 O O . HIS A 1 246 ? 17.840 0.561 -25.603 1.00 47.25 246 HIS A O 1
ATOM 1896 N N . THR A 1 247 ? 18.147 1.673 -27.522 1.00 49.16 247 THR A N 1
ATOM 1897 C CA . THR A 1 247 ? 17.164 0.890 -28.283 1.00 49.16 247 THR A CA 1
ATOM 1898 C C . THR A 1 247 ? 17.707 -0.464 -28.734 1.00 49.16 247 THR A C 1
ATOM 1900 O O . THR A 1 247 ? 16.931 -1.409 -28.849 1.00 49.16 247 THR A O 1
ATOM 1903 N N . ALA A 1 248 ? 19.025 -0.586 -28.918 1.00 45.66 248 ALA A N 1
ATOM 1904 C CA . ALA A 1 248 ? 19.656 -1.786 -29.463 1.00 45.66 248 ALA A CA 1
ATOM 1905 C C . ALA A 1 248 ? 19.723 -2.957 -28.465 1.00 45.66 248 ALA A C 1
ATOM 1907 O O . ALA A 1 248 ? 19.723 -4.109 -28.879 1.00 45.66 248 ALA A O 1
ATOM 1908 N N . TYR A 1 249 ? 19.739 -2.684 -27.156 1.00 53.50 249 TYR A N 1
ATOM 1909 C CA . TYR A 1 249 ? 19.937 -3.706 -26.115 1.00 53.50 249 TYR A CA 1
ATOM 1910 C C . TYR A 1 249 ? 18.700 -3.992 -25.255 1.00 53.50 249 TYR A C 1
ATOM 1912 O O . TYR A 1 249 ? 18.768 -4.774 -24.305 1.00 53.50 249 TYR A O 1
ATOM 1920 N N . LYS A 1 250 ? 17.554 -3.373 -25.563 1.00 50.81 250 LYS A N 1
ATOM 1921 C CA . LYS A 1 250 ? 16.311 -3.533 -24.792 1.00 50.81 250 LYS A CA 1
ATOM 1922 C C . LYS A 1 250 ? 15.891 -5.004 -24.681 1.00 50.81 250 LYS A C 1
ATOM 1924 O O . LYS A 1 250 ? 15.601 -5.479 -23.584 1.00 50.81 250 LYS A O 1
ATOM 1929 N N . ASP A 1 251 ? 15.899 -5.722 -25.798 1.00 55.16 251 ASP A N 1
ATOM 1930 C CA . ASP A 1 251 ? 15.437 -7.110 -25.853 1.00 55.16 251 ASP A CA 1
ATOM 1931 C C . ASP A 1 251 ? 16.447 -8.081 -25.230 1.00 55.16 251 ASP A C 1
ATOM 1933 O O . ASP A 1 251 ? 16.060 -9.034 -24.557 1.00 55.16 251 ASP A O 1
ATOM 1937 N N . GLU A 1 252 ? 17.743 -7.801 -25.366 1.00 52.03 252 GLU A N 1
ATOM 1938 C CA . GLU A 1 252 ? 18.815 -8.633 -24.815 1.00 52.03 252 GLU A CA 1
ATOM 1939 C C . GLU A 1 252 ? 18.950 -8.498 -23.299 1.00 52.03 252 GLU A C 1
ATOM 1941 O O . GLU A 1 252 ? 19.146 -9.498 -22.610 1.00 52.03 252 GLU A O 1
ATOM 1946 N N . ILE A 1 253 ? 18.790 -7.290 -22.747 1.00 52.03 253 ILE A N 1
ATOM 1947 C CA . ILE A 1 253 ? 18.800 -7.103 -21.294 1.00 52.03 253 ILE A CA 1
ATOM 1948 C C . ILE A 1 253 ? 17.540 -7.709 -20.671 1.00 52.03 253 ILE A C 1
ATOM 1950 O O . ILE A 1 253 ? 17.643 -8.373 -19.640 1.00 52.03 253 ILE A O 1
ATOM 1954 N N . ASN A 1 254 ? 16.372 -7.540 -21.302 1.00 53.47 254 ASN A N 1
ATOM 1955 C CA . ASN A 1 254 ? 15.149 -8.216 -20.869 1.00 53.47 254 ASN A CA 1
ATOM 1956 C C . ASN A 1 254 ? 15.342 -9.736 -20.888 1.00 53.47 254 ASN A C 1
ATOM 1958 O O . ASN A 1 254 ? 15.088 -10.387 -19.882 1.00 53.47 254 ASN A O 1
ATOM 1962 N N . LYS A 1 255 ? 15.893 -10.297 -21.970 1.00 58.44 255 LYS A N 1
ATOM 1963 C CA . LYS A 1 255 ? 16.199 -11.728 -22.075 1.00 58.44 255 LYS A CA 1
ATOM 1964 C C . LYS A 1 255 ? 17.189 -12.204 -21.006 1.00 58.44 255 LYS A C 1
ATOM 1966 O O . LYS A 1 255 ? 16.905 -13.181 -20.324 1.00 58.44 255 LYS A O 1
ATOM 1971 N N . ALA A 1 256 ? 18.305 -11.505 -20.798 1.00 51.72 256 ALA A N 1
ATOM 1972 C CA . ALA A 1 256 ? 19.301 -11.863 -19.783 1.00 51.72 256 ALA A CA 1
ATOM 1973 C C . ALA A 1 256 ? 18.744 -11.758 -18.353 1.00 51.72 256 ALA A C 1
ATOM 1975 O O . ALA A 1 256 ? 19.116 -12.532 -17.467 1.00 51.72 256 ALA A O 1
ATOM 1976 N N . PHE A 1 257 ? 17.842 -10.805 -18.116 1.00 53.00 257 PHE A N 1
ATOM 1977 C CA . PHE A 1 257 ? 17.146 -10.675 -16.844 1.00 53.00 257 PHE A CA 1
ATOM 1978 C C . PHE A 1 257 ? 16.144 -11.815 -16.643 1.00 53.00 257 PHE A C 1
ATOM 1980 O O . PHE A 1 257 ? 16.176 -12.458 -15.596 1.00 53.00 257 PHE A O 1
ATOM 1987 N N . GLU A 1 258 ? 15.325 -12.128 -17.648 1.00 54.19 258 GLU A N 1
ATOM 1988 C CA . GLU A 1 258 ? 14.402 -13.269 -17.631 1.00 54.19 258 GLU A CA 1
ATOM 1989 C C . GLU A 1 258 ? 15.146 -14.603 -17.442 1.00 54.19 258 GLU A C 1
ATOM 1991 O O . GLU A 1 258 ? 14.731 -15.430 -16.634 1.00 54.19 258 GLU A O 1
ATOM 1996 N N . GLU A 1 259 ? 16.309 -14.794 -18.069 1.00 57.84 259 GLU A N 1
ATOM 1997 C CA . GLU A 1 259 ? 17.169 -15.970 -17.867 1.00 57.84 259 GLU A CA 1
ATOM 1998 C C . GLU A 1 259 ? 17.708 -16.060 -16.424 1.00 57.84 259 GLU A C 1
ATOM 2000 O O . GLU A 1 259 ? 17.719 -17.138 -15.826 1.00 57.84 259 GLU A O 1
ATOM 2005 N N . GLN A 1 260 ? 18.078 -14.934 -15.801 1.00 49.22 260 GLN A N 1
ATOM 2006 C CA . GLN A 1 260 ? 18.465 -14.888 -14.380 1.00 49.22 260 GLN A CA 1
ATOM 2007 C C . GLN A 1 260 ? 17.289 -15.059 -13.410 1.00 49.22 260 GLN A C 1
ATOM 2009 O O . GLN A 1 260 ? 17.472 -15.467 -12.254 1.00 49.22 260 GLN A O 1
ATOM 2014 N N . LEU A 1 261 ? 16.079 -14.705 -13.838 1.00 47.62 261 LEU A N 1
ATOM 2015 C CA . LEU A 1 261 ? 14.853 -14.958 -13.095 1.00 47.62 261 LEU A CA 1
ATOM 2016 C C . LEU A 1 261 ? 14.432 -16.429 -13.182 1.00 47.62 261 LEU A C 1
ATOM 2018 O O . LEU A 1 261 ? 13.956 -16.957 -12.174 1.00 47.62 261 LEU A O 1
ATOM 2022 N N . ALA A 1 262 ? 14.648 -17.064 -14.337 1.00 46.66 262 ALA A N 1
ATOM 2023 C CA . ALA A 1 262 ? 14.281 -18.443 -14.652 1.00 46.66 262 ALA A CA 1
ATOM 2024 C C . ALA A 1 262 ? 15.300 -19.494 -14.179 1.00 46.66 262 ALA A C 1
ATOM 2026 O O . ALA A 1 262 ? 14.934 -20.659 -14.028 1.00 46.66 262 ALA A O 1
ATOM 2027 N N . ALA A 1 263 ? 16.554 -19.115 -13.915 1.00 38.47 263 ALA A N 1
ATOM 2028 C CA . ALA A 1 263 ? 17.562 -20.042 -13.409 1.00 38.47 263 ALA A CA 1
ATOM 2029 C C . ALA A 1 263 ? 17.161 -20.613 -12.025 1.00 38.47 263 ALA A C 1
ATOM 2031 O O . ALA A 1 263 ? 17.008 -19.843 -11.062 1.00 38.47 263 ALA A O 1
ATOM 2032 N N . PRO A 1 264 ? 16.998 -21.945 -11.878 1.00 42.94 264 PRO A N 1
ATOM 2033 C CA . PRO A 1 264 ? 16.884 -22.559 -10.563 1.00 42.94 264 PRO A CA 1
ATOM 2034 C C . PRO A 1 264 ? 18.226 -22.403 -9.835 1.00 42.94 264 PRO A C 1
ATOM 2036 O O . PRO A 1 264 ? 19.286 -22.497 -10.451 1.00 42.94 264 PRO A O 1
ATOM 2039 N N . ARG A 1 265 ? 18.158 -22.084 -8.539 1.00 39.97 265 ARG A N 1
ATOM 2040 C CA . ARG A 1 265 ? 19.339 -21.868 -7.689 1.00 39.97 265 ARG A CA 1
ATOM 2041 C C . ARG A 1 265 ? 20.236 -23.092 -7.609 1.00 39.97 265 ARG A C 1
ATOM 2043 O O . ARG A 1 265 ? 19.673 -24.195 -7.450 1.00 39.97 265 ARG A O 1
#

Foldseek 3Di:
DDDDDDDDDDDDDDDDDDDDPPDPPPPPPPPDPLPDDLVVLVVVLVPDDLVVLVVQLPPDPSSVVSSVLVSQVCCVPPVQRLQLLCCLLVLPVVSVVSSCVVPVVLLADWRQAWHDDPPVRDIFATQDHSLLSNLLNLNLNSNLVSLVSPRDQARWGQGPPPQRWTDGSLLSLLDDNPPDPPPVSSVSSNLSSVVSVHDQQDQTDHPDPPPPPDDPDPRPQDRCVVSVPPDDVVVVVVCVVPPSPRVVCPVVVVVVVVVVSPDDD

Sequence (265 aa):
MSDCGMNKAVPVLGMTEAMSNTKAVASHKPSDIASLPLELILEISSYLGQKERGRLTQTCRTLNAHLAPELYRHDAKDDDNHALWFACRMNIVSTLKTVLTLNDSLVNSHFEQDHGINPRNISDPGGLSPLSVAVRAGSIRATKKLLSLGADANLADRALGSQGILFYPIHWAVSPPRRDKRKDVRSRMVKILSANGARLDQVPLGRRPDLLQGSAFHLEEAPIFHALTVPLPCVVAFRREHGDNHTAYKDEINKAFEEQLAAPR

pLDDT: mean 70.58, std 21.16, range [33.69, 98.25]

Secondary structure (DSSP, 8-state):
--------------------------------GGGS-HHHHHHHHHTS-HHHHHHHHTT-HHHHHHHHHHHHHHHHHHSTTHHHHHHHHTT-HHHHHHHHHH-GGGGG----S-EEETTTTEEE-TT--HHHHHHHTT-HHHHHHHHHTT--TTPPB--TTSTT-BB-HHHHHHSPPTT---HHHHHHHHHHHHTTT--TTPPPB-S-STT-SS-S--TTS--GGGTT-S--HHHHHHHHHHTT-TTTSHHHHHHHHHHHHHS--

Radius of gyration: 31.84 Å; chains: 1; bounding box: 55×45×119 Å